Protein 7VV9 (pdb70)

Foldseek 3Di:
DAEAFEEEDFAAPLCLVLLVCCVAPVDGDPDRDFDDKDWDWDWDAFPNRIYIYIYIRHGNPVVNVVVLLVSLQPHQEYEQEGEQADVVRVVCSVVSCVSSCVRVVHSPHHYEHEHEPVVDPDGDHDPVNSCVVCVVVVHYYFYYYSVVGHRSCVRVSSRVVVSVVD/DAQWAWEAEPPGIDTGGDNDQQAFLLVVLVVVCCVPPNDPWDKFKAAPPGWPDGDDRRGTNVVVPGRYIYIGTPVGTD

Nearest PDB structures (foldseek):
  7vv9-assembly1_C  TM=1.013E+00  e=1.051E-15  Homo sapiens
  7vvg-assembly1_C  TM=9.997E-01  e=1.083E-14  Homo sapiens
  7vvb-assembly1_B  TM=1.002E+00  e=5.023E-14  Homo sapiens
  7lc1-assembly1_B  TM=9.809E-01  e=1.661E-12  Homo sapiens
  1u4a-assembly1_A  TM=7.379E-01  e=5.137E-03  Homo sapiens

InterPro domains:
  IPR001806 Small GTPase [PF00071] (5-164)
  IPR001806 Small GTPase [PS51421] (1-188)
  IPR001806 Small GTPase [SM00174] (6-166)
  IPR005225 Small GTP-binding domain [TIGR00231] (1-159)
  IPR020849 Small GTPase, Ras-type [PTHR24070] (3-166)
  IPR027417 P-loop containing nucleoside triphosphate hydrolase [G3DSA:3.40.50.300] (1-171)
  IPR027417 P-loop containing nucleoside triphosphate hydrolase [SSF52540] (3-164)

Organism: Homo sapiens (NCBI:txid9606)

Structure (mmCIF, N/CA/C/O backbone):
data_7VV9
#
_entry.id   7VV9
#
_cell.length_a   101.238
_cell.length_b   101.238
_cell.length_c   124.371
_cell.angl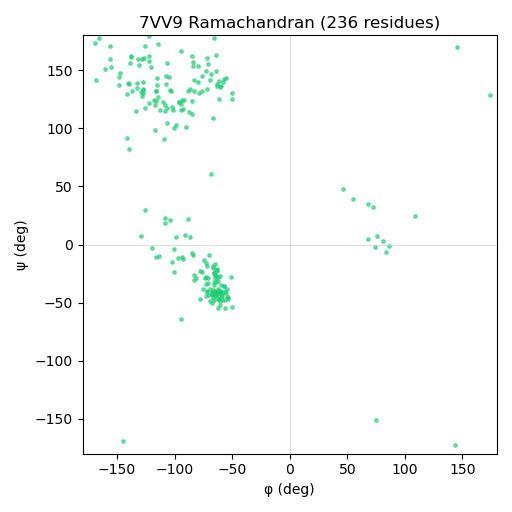e_alpha   90.000
_cell.angle_beta   90.000
_cell.angle_gamma   120.000
#
_symmetry.space_group_name_H-M   'P 61 2 2'
#
loop_
_entity.id
_entity.type
_entity.pdbx_description
1 polymer 'GTPase HRas'
2 polymer 'Target of rapamycin complex 2 subunit MAPKAP1'
3 non-polymer 'PHOSPHOAMINOPHOSPHONIC ACID-GUANYLATE ESTER'
4 non-polymer 'MAGNESIUM ION'
5 water water
#
loop_
_atom_site.group_PDB
_atom_site.id
_atom_site.type_symbol
_atom_site.label_atom_id
_atom_site.label_alt_id
_atom_site.label_comp_id
_atom_site.label_asym_id
_atom_site.label_entity_id
_atom_site.label_seq_id
_atom_site.pdbx_PDB_ins_code
_atom_site.Cartn_x
_atom_site.Cartn_y
_atom_site.Cartn_z
_atom_site.occupancy
_atom_site.B_iso_or_equiv
_atom_site.auth_seq_id
_atom_site.auth_comp_id
_atom_site.auth_asym_id
_atom_site.auth_atom_id
_atom_site.pdbx_PDB_model_num
ATOM 1 N N . MET A 1 1 ? -7.566 41.233 13.164 1.00 43.81 1 MET A N 1
ATOM 2 C CA . MET A 1 1 ? -7.360 39.838 13.546 1.00 37.73 1 MET A CA 1
ATOM 3 C C . MET A 1 1 ? -8.572 38.962 13.260 1.00 35.20 1 MET A C 1
ATOM 4 O O . MET A 1 1 ? -9.621 39.425 12.820 1.00 31.31 1 MET A O 1
ATOM 9 N N . THR A 1 2 ? -8.414 37.674 13.519 1.00 31.03 2 THR A N 1
ATOM 10 C CA . THR A 1 2 ? -9.473 36.731 13.222 1.00 26.49 2 THR A CA 1
ATOM 11 C C . THR A 1 2 ? -10.625 36.917 14.207 1.00 27.65 2 THR A C 1
ATOM 12 O O . THR A 1 2 ? -10.408 37.062 15.409 1.00 25.94 2 THR A O 1
ATOM 16 N N . GLU A 1 3 ? -11.853 36.958 13.693 1.00 24.07 3 GLU A N 1
ATOM 17 C CA . GLU A 1 3 ? -13.050 37.098 14.511 1.00 22.70 3 GLU A CA 1
ATOM 18 C C . GLU A 1 3 ? -13.897 35.843 14.389 1.00 21.67 3 GLU A C 1
ATOM 19 O O . GLU A 1 3 ? -14.066 35.307 13.288 1.00 23.94 3 GLU A O 1
ATOM 25 N N . TYR A 1 4 ? -14.434 35.374 15.519 1.00 20.65 4 TYR A N 1
ATOM 26 C CA . TYR A 1 4 ? -15.288 34.189 15.543 1.00 19.73 4 TYR A CA 1
ATOM 27 C C . TYR A 1 4 ? -16.670 34.610 16.002 1.00 20.46 4 TYR A C 1
ATOM 28 O O . TYR A 1 4 ? -16.818 35.169 17.095 1.00 20.26 4 TYR A O 1
ATOM 37 N N . LYS A 1 5 ? -17.677 34.324 15.178 1.00 18.42 5 LYS A N 1
ATOM 38 C CA . LYS A 1 5 ? -19.072 34.641 15.484 1.00 17.34 5 LYS A CA 1
ATOM 39 C C . LYS A 1 5 ? -19.670 33.454 16.225 1.00 19.04 5 LYS A C 1
ATOM 40 O O . LYS A 1 5 ? -20.043 32.447 15.616 1.00 19.27 5 LYS A O 1
ATOM 46 N N . LEU A 1 6 ? -19.770 33.567 17.542 1.00 16.93 6 LEU A N 1
ATOM 47 C CA . LEU A 1 6 ? -20.335 32.506 18.363 1.00 17.07 6 LEU A CA 1
ATOM 48 C C . LEU A 1 6 ? -21.737 32.916 18.796 1.00 18.62 6 LEU A C 1
ATOM 49 O O . LEU A 1 6 ? -21.996 34.095 19.047 1.00 22.19 6 LEU A O 1
ATOM 54 N N . VAL A 1 7 ? -22.648 31.946 18.873 1.00 17.06 7 VAL A N 1
ATOM 55 C CA . VAL A 1 7 ? -24.049 32.220 19.161 1.00 14.72 7 VAL A CA 1
ATOM 56 C C . VAL A 1 7 ? -24.464 31.345 20.329 1.00 15.86 7 VAL A C 1
ATOM 57 O O . VAL A 1 7 ? -24.151 30.150 20.343 1.00 18.13 7 VAL A O 1
ATOM 61 N N . VAL A 1 8 ? -25.136 31.943 21.316 1.00 15.03 8 VAL A N 1
ATOM 62 C CA . VAL A 1 8 ? -25.609 31.236 22.507 1.00 13.86 8 VAL A CA 1
ATOM 63 C C . VAL A 1 8 ? -27.124 31.090 22.388 1.00 15.66 8 VAL A C 1
ATOM 64 O O . VAL A 1 8 ? -27.850 32.096 22.320 1.00 14.58 8 VAL A O 1
ATOM 68 N N . VAL A 1 9 ? -27.606 29.836 22.326 1.00 14.76 9 VAL A N 1
ATOM 69 C CA . VAL A 1 9 ? -29.018 29.550 22.091 1.00 14.11 9 VAL A CA 1
ATOM 70 C C . VAL A 1 9 ? -29.527 28.624 23.192 1.00 14.82 9 VAL A C 1
ATOM 71 O O . VAL A 1 9 ? -28.753 27.951 23.872 1.00 15.28 9 VAL A O 1
ATOM 75 N N . GLY A 1 10 ? -30.856 28.598 23.340 1.00 14.76 10 GLY A N 1
ATOM 76 C CA . GLY A 1 10 ? -31.507 27.770 24.355 1.00 15.64 10 GLY A CA 1
ATOM 77 C C . GLY A 1 10 ? -32.744 28.424 24.938 1.00 15.12 10 GLY A C 1
ATOM 78 O O . GLY A 1 10 ? -33.030 29.607 24.706 1.00 16.68 10 GLY A O 1
ATOM 79 N N . ALA A 1 11 ? -33.493 27.640 25.711 1.00 17.40 11 ALA A N 1
ATOM 80 C CA . ALA A 1 11 ? -34.779 28.073 26.221 1.00 17.45 11 ALA A CA 1
ATOM 81 C C . ALA A 1 11 ? -34.639 29.266 27.166 1.00 16.67 11 ALA A C 1
ATOM 82 O O . ALA A 1 11 ? -33.559 29.567 27.707 1.00 15.93 11 ALA A O 1
ATOM 84 N N . GLY A 1 12 ? -35.765 29.933 27.396 1.00 17.90 12 GLY A N 1
ATOM 85 C CA . GLY A 1 12 ? -35.757 31.087 28.279 1.00 17.11 12 GLY A CA 1
ATOM 86 C C . GLY A 1 12 ? -35.317 30.721 29.687 1.00 17.78 12 GLY A C 1
ATOM 87 O O . GLY A 1 12 ? -35.753 29.718 30.264 1.00 20.27 12 GLY A O 1
ATOM 88 N N . GLY A 1 13 ? -34.451 31.549 30.251 1.00 15.99 13 GLY A N 1
ATOM 89 C CA . GLY A 1 13 ? -34.058 31.432 31.642 1.00 18.20 13 GLY A CA 1
ATOM 90 C C . GLY A 1 13 ? -32.917 30.481 31.943 1.00 17.73 13 GLY A C 1
ATOM 91 O O . GLY A 1 13 ? -32.563 30.328 33.126 1.00 20.31 13 GLY A O 1
ATOM 92 N N . VAL A 1 14 ? -32.356 29.798 30.937 1.00 17.23 14 VAL A N 1
ATOM 93 C CA . VAL A 1 14 ? -31.332 28.793 31.225 1.00 18.74 14 VAL A CA 1
ATOM 94 C C . VAL A 1 14 ? -29.989 29.398 31.593 1.00 16.64 14 VAL A C 1
ATOM 95 O O . VAL A 1 14 ? -29.127 28.678 32.119 1.00 17.99 14 VAL A O 1
ATOM 99 N N . GLY A 1 15 ? -29.804 30.688 31.361 1.00 15.97 15 GLY A N 1
ATOM 100 C CA . GLY A 1 15 ? -28.584 31.379 31.716 1.00 15.24 15 GLY A CA 1
ATOM 101 C C . GLY A 1 15 ? -27.701 31.776 30.532 1.00 17.61 15 GLY A C 1
ATOM 102 O O . GLY A 1 15 ? -26.497 31.930 30.719 1.00 17.62 15 GLY A O 1
ATOM 103 N N . LYS A 1 16 ? -28.267 31.940 29.333 1.00 16.01 16 LYS A N 1
ATOM 104 C CA . LYS A 1 16 ? -27.474 32.358 28.177 1.00 14.49 16 LYS A CA 1
ATOM 105 C C . LYS A 1 16 ? -26.797 33.703 28.412 1.00 16.57 16 LYS A C 1
ATOM 106 O O . LYS A 1 16 ? -25.600 33.875 28.123 1.00 17.11 16 LYS A O 1
ATOM 112 N N . SER A 1 17 ? -27.558 34.689 28.896 1.00 16.01 17 SER A N 1
ATOM 113 C CA . SER A 1 17 ? -26.974 36.008 29.146 1.00 16.97 17 SER A CA 1
ATOM 114 C C . SER A 1 17 ? -25.968 35.957 30.288 1.00 17.98 17 SER A C 1
ATOM 115 O O . SER A 1 17 ? -24.884 36.547 30.202 1.00 18.55 17 SER A O 1
ATOM 118 N N . ALA A 1 18 ? -26.297 35.242 31.357 1.00 17.86 18 ALA A N 1
ATOM 119 C CA . ALA A 1 18 ? -25.355 35.171 32.462 1.00 18.67 18 ALA A CA 1
ATOM 120 C C . ALA A 1 18 ? -24.051 34.514 32.024 1.00 19.62 18 ALA A C 1
ATOM 121 O O . ALA A 1 18 ? -22.966 34.932 32.445 1.00 19.12 18 ALA A O 1
ATOM 123 N N . LEU A 1 19 ? -24.131 33.487 31.172 1.00 17.68 19 LEU A N 1
ATOM 124 C CA . LEU A 1 19 ? -22.908 32.874 30.663 1.00 17.45 19 LEU A CA 1
ATOM 125 C C . LEU A 1 19 ? -22.098 33.875 29.861 1.00 17.65 19 LEU A C 1
ATOM 126 O O . LEU A 1 19 ? -20.885 34.001 30.048 1.00 19.71 19 LEU A O 1
ATOM 131 N N . THR A 1 20 ? -22.766 34.607 28.967 1.00 17.53 20 THR A N 1
ATOM 132 C CA . THR A 1 20 ? -22.077 35.580 28.124 1.00 17.49 20 THR A CA 1
ATOM 133 C C . THR A 1 20 ? -21.408 36.668 28.951 1.00 17.97 20 THR A C 1
ATOM 134 O O . THR A 1 20 ? -20.236 36.998 28.734 1.00 18.85 20 THR A O 1
ATOM 138 N N . ILE A 1 21 ? -22.134 37.230 29.919 1.00 18.98 21 ILE A N 1
ATOM 139 C CA . ILE A 1 21 ? -21.573 38.323 30.705 1.00 19.98 21 ILE A CA 1
ATOM 140 C C . ILE A 1 21 ? -20.472 37.822 31.634 1.00 21.03 21 ILE A C 1
ATOM 141 O O . ILE A 1 21 ? -19.499 38.542 31.911 1.00 21.11 21 ILE A O 1
ATOM 146 N N . GLN A 1 22 ? -20.594 36.594 32.144 1.00 19.42 22 GLN A N 1
ATOM 147 C CA . GLN A 1 22 ? -19.513 36.084 32.970 1.00 20.95 22 GLN A CA 1
ATOM 148 C C . GLN A 1 22 ? -18.243 35.921 32.136 1.00 24.12 22 GLN A C 1
ATOM 149 O O . GLN A 1 22 ? -17.150 36.283 32.581 1.00 23.36 22 GLN A O 1
ATOM 155 N N . LEU A 1 23 ? -18.366 35.447 30.895 1.00 19.42 23 LEU A N 1
ATOM 156 C CA . LEU A 1 23 ? -17.199 35.406 30.016 1.00 21.99 23 LEU A CA 1
ATOM 157 C C . LEU A 1 23 ? -16.636 36.803 29.744 1.00 25.22 23 LEU A C 1
ATOM 158 O O . LEU A 1 23 ? -15.441 37.050 29.941 1.00 29.74 23 LEU A O 1
ATOM 163 N N . ILE A 1 24 ? -17.477 37.722 29.263 1.00 21.48 24 ILE A N 1
ATOM 164 C CA . ILE A 1 24 ? -16.999 39.011 28.751 1.00 24.19 24 ILE A CA 1
ATOM 165 C C . ILE A 1 24 ? -16.523 39.920 29.877 1.00 23.13 24 ILE A C 1
ATOM 166 O O . ILE A 1 24 ? -15.516 40.642 29.747 1.00 25.49 24 ILE A O 1
ATOM 171 N N . GLN A 1 25 ? -17.244 39.919 30.993 1.00 23.52 25 GLN A N 1
ATOM 172 C CA . GLN A 1 25 ? -17.093 40.936 32.023 1.00 23.05 25 GLN A CA 1
ATOM 173 C C . GLN A 1 25 ? -16.676 40.366 33.367 1.00 25.83 25 GLN A C 1
ATOM 174 O O . GLN A 1 25 ? -16.437 41.146 34.302 1.00 25.96 25 GLN A O 1
ATOM 180 N N . ASN A 1 26 ? -16.559 39.042 33.483 1.00 24.29 26 ASN A N 1
ATOM 181 C CA A ASN A 1 26 ? -16.167 38.399 34.739 0.53 25.16 26 ASN A CA 1
ATOM 182 C CA B ASN A 1 26 ? -16.182 38.378 34.736 0.47 25.13 26 ASN A CA 1
ATOM 183 C C . ASN A 1 26 ? -17.113 38.786 35.876 1.00 24.34 26 ASN A C 1
ATOM 184 O O . ASN A 1 26 ? -16.687 39.026 37.012 1.00 25.86 26 ASN A O 1
ATOM 193 N N . HIS A 1 27 ? -18.403 38.848 35.568 1.00 26.33 27 HIS A N 1
ATOM 194 C CA . HIS A 1 27 ? -19.414 39.313 36.499 1.00 27.76 27 HIS A CA 1
ATOM 195 C 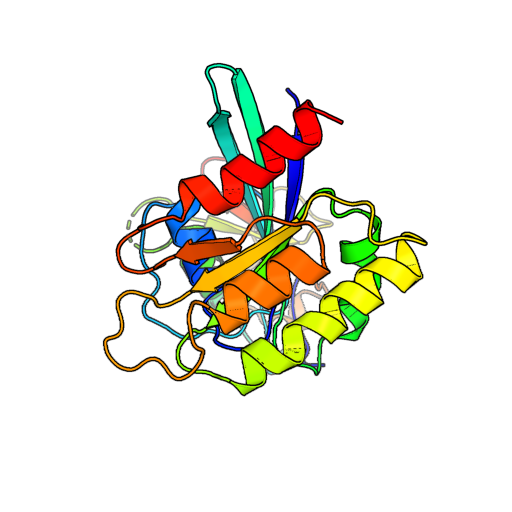C . HIS A 1 27 ? -20.650 38.428 36.364 1.00 23.36 27 HIS A C 1
ATOM 196 O O . HIS A 1 27 ? -21.046 38.093 35.246 1.00 21.58 27 HIS A O 1
ATOM 203 N N . PHE A 1 28 ? -21.269 38.051 37.487 1.00 26.50 28 PHE A N 1
ATOM 204 C CA . PHE A 1 28 ? -22.496 37.250 37.454 1.00 23.84 28 PHE A CA 1
ATOM 205 C C . PHE A 1 28 ? -23.721 38.156 37.509 1.00 22.71 28 PHE A C 1
ATOM 206 O O . PHE A 1 28 ? -23.860 38.966 38.435 1.00 26.89 28 PHE A O 1
ATOM 214 N N . VAL A 1 29 ? -24.605 38.010 36.520 1.00 22.27 29 VAL A N 1
ATOM 215 C CA . VAL A 1 29 ? -25.858 38.756 36.449 1.00 24.70 29 VAL A CA 1
ATOM 216 C C . VAL A 1 29 ? -26.893 38.018 37.291 1.00 28.03 29 VAL A C 1
ATOM 217 O O . VAL A 1 29 ? -27.327 36.923 36.928 1.00 24.74 29 VAL A O 1
ATOM 221 N N . ASP A 1 30 ? -27.308 38.612 38.392 1.00 25.41 30 ASP A N 1
ATOM 222 C CA . ASP A 1 30 ? -28.293 37.994 39.264 1.00 27.21 30 ASP A CA 1
ATOM 223 C C . ASP A 1 30 ? -29.712 38.189 38.765 1.00 31.17 30 ASP A C 1
ATOM 224 O O . ASP A 1 30 ? -30.563 37.348 39.013 1.00 34.85 30 ASP A O 1
ATOM 229 N N . GLU A 1 31 ? -29.971 39.277 38.057 1.00 28.60 31 GLU A N 1
ATOM 230 C CA . GLU A 1 31 ? -31.309 39.588 37.577 1.00 28.84 31 GLU A CA 1
ATOM 231 C C . GLU A 1 31 ? -31.650 38.786 36.325 1.00 30.16 31 GLU A C 1
ATOM 232 O O . GLU A 1 31 ? -30.769 38.375 35.565 1.00 30.57 31 GLU A O 1
ATOM 238 N N . TYR A 1 32 ? -32.949 38.563 36.122 1.00 27.76 32 TYR A N 1
ATOM 239 C CA . TYR A 1 32 ? -33.485 37.851 34.960 1.00 27.03 32 TYR A CA 1
ATOM 240 C C . TYR A 1 32 ? -34.199 38.898 34.098 1.00 28.59 32 TYR A C 1
ATOM 241 O O . TYR A 1 32 ? -35.382 39.185 34.290 1.00 28.92 32 TYR A O 1
ATOM 250 N N . ASP A 1 33 ? -33.452 39.485 33.160 1.00 22.81 33 ASP A N 1
ATOM 251 C CA . ASP A 1 33 ? -33.958 40.423 32.159 1.00 25.48 33 ASP A CA 1
ATOM 252 C C . ASP A 1 33 ? -34.012 39.737 30.803 1.00 21.91 33 ASP A C 1
ATOM 253 O O . ASP A 1 33 ? -32.964 39.578 30.162 1.00 22.12 33 ASP A O 1
ATOM 258 N N . PRO A 1 34 ? -35.196 39.339 30.314 1.00 25.09 34 PRO A N 1
ATOM 259 C CA . PRO A 1 34 ? -35.264 38.523 29.090 1.00 18.81 34 PRO A CA 1
ATOM 260 C C . PRO A 1 34 ? -34.637 39.233 27.901 1.00 20.56 34 PRO A C 1
ATOM 261 O O . PRO A 1 34 ? -34.840 40.429 27.682 1.00 23.68 34 PRO A O 1
ATOM 265 N N . THR A 1 35 ? -33.860 38.470 27.146 1.00 16.75 35 THR A N 1
ATOM 266 C CA . THR A 1 35 ? -33.143 38.988 25.992 1.00 16.61 35 THR A CA 1
ATOM 267 C C . THR A 1 35 ? -34.030 39.036 24.757 1.00 16.44 35 THR A C 1
ATOM 268 O O . THR A 1 35 ? -34.846 38.133 24.521 1.00 19.00 35 THR A O 1
ATOM 272 N N . ILE A 1 36 ? -33.861 40.099 23.968 1.00 16.72 36 ILE A N 1
ATOM 273 C CA . ILE A 1 36 ? -34.330 40.076 22.583 1.00 17.10 36 ILE A CA 1
ATOM 274 C C . ILE A 1 36 ? -33.150 39.656 21.708 1.00 18.01 36 ILE A C 1
ATOM 275 O O . ILE A 1 36 ? -33.177 38.581 21.091 1.00 18.22 36 ILE A O 1
ATOM 280 N N . GLU A 1 37 ? -32.097 40.474 21.676 1.00 17.14 37 GLU A N 1
ATOM 281 C CA . GLU A 1 37 ? -30.820 40.070 21.096 1.00 16.63 37 GLU A CA 1
ATOM 282 C C . GLU A 1 37 ? -29.765 41.103 21.477 1.00 18.28 37 GLU A C 1
ATOM 283 O O . GLU A 1 37 ? -30.056 42.296 21.509 1.00 18.21 37 GLU A O 1
ATOM 289 N N . ASP A 1 38 ? -28.547 40.634 21.762 1.00 17.15 38 ASP A N 1
ATOM 290 C CA . ASP A 1 38 ? -27.427 41.496 22.116 1.00 18.07 38 ASP A CA 1
ATOM 291 C C . ASP A 1 38 ? -26.140 40.859 21.619 1.00 18.52 38 ASP A C 1
ATOM 292 O O . ASP A 1 38 ? -25.991 39.637 21.692 1.00 19.10 38 ASP A O 1
ATOM 297 N N . SER A 1 39 ? -25.183 41.675 21.168 1.00 18.43 39 SER A N 1
ATOM 298 C CA . SER A 1 39 ? -23.879 41.140 20.824 1.00 18.64 39 SER A CA 1
ATOM 299 C C . SER A 1 39 ? -22.801 41.806 21.666 1.00 19.44 39 SER A C 1
ATOM 300 O O . SER A 1 39 ? -22.948 42.959 22.080 1.00 19.79 39 SER A O 1
ATOM 303 N N . TYR A 1 40 ? -21.705 41.072 21.887 1.00 19.33 40 TYR A N 1
ATOM 304 C CA . TYR A 1 40 ? -20.580 41.529 22.699 1.00 19.97 40 TYR A CA 1
ATOM 305 C C . TYR A 1 40 ? -19.293 41.059 22.058 1.00 21.82 40 TYR A C 1
ATOM 306 O O . TYR A 1 40 ? -19.147 39.872 21.762 1.00 23.89 40 TYR A O 1
ATOM 315 N N . ARG A 1 41 ? -18.345 41.973 21.872 1.00 21.58 41 ARG A N 1
ATOM 316 C CA . ARG A 1 41 ? -17.102 41.658 21.193 1.00 23.29 41 ARG A CA 1
ATOM 317 C C . ARG A 1 41 ? -15.963 41.831 22.180 1.00 25.53 41 ARG A C 1
ATOM 318 O O . ARG A 1 41 ? -15.900 42.850 22.871 1.00 31.21 41 ARG A O 1
ATOM 326 N N . LYS A 1 42 ? -15.074 40.841 22.246 1.00 23.50 42 LYS A N 1
ATOM 327 C CA . LYS A 1 42 ? -13.939 40.929 23.153 1.00 27.59 42 LYS 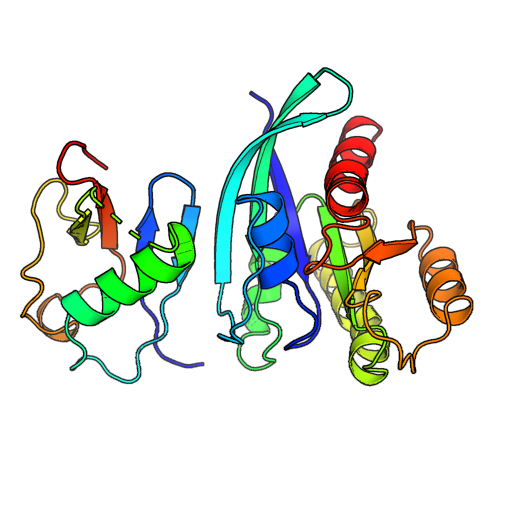A CA 1
ATOM 328 C C . LYS A 1 42 ? -12.723 40.209 22.589 1.00 28.95 42 LYS A C 1
ATOM 329 O O . LYS A 1 42 ? -12.828 39.094 22.073 1.00 26.10 42 LYS A O 1
ATOM 335 N N . GLN A 1 43 ? -11.563 40.844 22.724 1.00 28.09 43 GLN A N 1
ATOM 336 C CA . GLN A 1 43 ? -10.305 40.210 22.363 1.00 27.86 43 GLN A CA 1
ATOM 337 C C . GLN A 1 43 ? -9.866 39.240 23.459 1.00 30.82 43 GLN A C 1
ATOM 338 O O . GLN A 1 4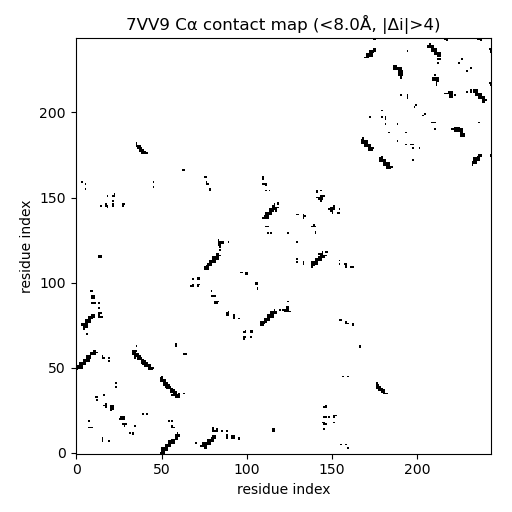3 ? -9.849 39.590 24.648 1.00 30.12 43 GLN A O 1
ATOM 344 N N . VAL A 1 44 ? -9.515 38.012 23.065 1.00 26.63 44 VAL A N 1
ATOM 345 C CA . VAL A 1 44 ? -9.095 36.973 24.000 1.00 26.14 44 VAL A CA 1
ATOM 346 C C . VAL A 1 44 ? -7.896 36.219 23.437 1.00 30.95 44 VAL A C 1
ATOM 347 O O . VAL A 1 44 ? -7.624 36.241 22.234 1.00 29.85 44 VAL A O 1
ATOM 351 N N . VAL A 1 45 ? -7.189 35.523 24.324 1.00 27.46 45 VAL A N 1
ATOM 352 C CA . VAL A 1 45 ? -6.104 34.628 23.935 1.00 27.46 45 VAL A CA 1
ATOM 353 C C . VAL A 1 45 ? -6.551 33.198 24.192 1.00 33.47 45 VAL A C 1
ATOM 354 O O . VAL A 1 45 ? -6.901 32.839 25.325 1.00 29.99 45 VAL A O 1
ATOM 358 N N . ILE A 1 46 ? -6.534 32.378 23.147 1.00 27.49 46 ILE A N 1
ATOM 359 C CA . ILE A 1 46 ? -6.936 30.979 23.232 1.00 28.09 46 ILE A CA 1
ATOM 360 C C . ILE A 1 46 ? -5.788 30.142 22.697 1.00 31.63 46 ILE A C 1
ATOM 361 O O . ILE A 1 46 ? -5.424 30.262 21.523 1.00 30.35 46 ILE A O 1
ATOM 366 N N . ASP A 1 47 ? -5.216 29.298 23.558 1.00 29.13 47 ASP A N 1
ATOM 367 C CA . ASP A 1 47 ? -4.082 28.452 23.192 1.00 29.76 47 ASP A CA 1
ATOM 368 C C . ASP A 1 47 ? -2.932 29.288 22.631 1.00 29.50 47 ASP A C 1
ATOM 369 O O . ASP A 1 47 ? -2.262 28.897 21.674 1.00 34.31 47 ASP A O 1
ATOM 374 N N . GLY A 1 48 ? -2.712 30.458 23.232 1.00 29.71 48 GLY A N 1
ATOM 375 C CA . GLY A 1 48 ? -1.599 31.311 22.873 1.00 31.14 48 GLY A CA 1
ATOM 376 C C . GLY A 1 48 ? -1.818 32.160 21.640 1.00 30.39 48 GLY A C 1
ATOM 377 O O . GLY A 1 48 ? -0.903 32.889 21.244 1.00 31.73 48 GLY A O 1
ATOM 378 N N . GLU A 1 49 ? -3.004 32.109 21.039 1.00 28.50 49 GLU A N 1
ATOM 379 C CA . GLU A 1 49 ? -3.277 32.809 19.789 1.00 27.93 49 GLU A CA 1
ATOM 380 C C . GLU A 1 49 ? -4.439 33.758 20.009 1.00 26.38 49 GLU A C 1
ATOM 381 O O . GLU A 1 49 ? -5.533 33.332 20.396 1.00 25.42 49 GLU A O 1
ATOM 387 N N . THR A 1 50 ? -4.191 35.034 19.763 1.00 26.85 50 THR A N 1
ATOM 388 C CA . THR A 1 50 ? -5.177 36.068 20.011 1.00 26.21 50 THR A CA 1
ATOM 389 C C . THR A 1 50 ? -6.248 36.064 18.919 1.00 26.07 50 THR A C 1
ATOM 390 O O . THR A 1 50 ? -5.976 35.749 17.759 1.00 27.78 50 THR A O 1
ATOM 394 N N . CYS A 1 51 ? -7.485 36.359 19.315 1.00 23.19 51 CYS A N 1
ATOM 395 C CA . CYS A 1 51 ? -8.586 36.468 18.368 1.00 24.86 51 CYS A CA 1
ATOM 396 C C . CYS A 1 51 ? -9.660 37.352 18.985 1.00 24.25 51 CYS A C 1
ATOM 397 O O . CYS A 1 51 ? -9.597 37.708 20.165 1.00 24.43 51 CYS A O 1
ATOM 400 N N . LEU A 1 52 ? -10.652 37.698 18.168 1.00 24.27 52 LEU A N 1
ATOM 401 C CA . LEU A 1 52 ? -11.791 38.500 18.591 1.00 21.84 52 LEU A CA 1
ATOM 402 C C . LEU A 1 52 ? -13.022 37.605 18.661 1.00 22.67 52 LEU A C 1
ATOM 403 O O . LEU A 1 52 ? -13.422 37.021 17.651 1.00 21.81 52 LEU A O 1
ATOM 408 N N . LEU A 1 53 ? -13.623 37.497 19.845 1.00 19.57 53 LEU A N 1
ATOM 409 C CA . LEU A 1 53 ? -14.900 36.810 19.975 1.00 20.12 53 LEU A CA 1
ATOM 410 C C . LEU A 1 53 ? -16.028 37.801 19.734 1.00 20.27 53 LEU A C 1
ATOM 411 O O . LEU A 1 53 ? -16.025 38.906 20.287 1.00 22.36 53 LEU A O 1
ATOM 416 N N . ASP A 1 54 ? -16.981 37.415 18.892 1.00 19.56 54 ASP A N 1
ATOM 417 C CA . ASP A 1 54 ? -18.192 38.186 18.634 1.00 20.14 54 ASP A CA 1
ATOM 418 C C . ASP A 1 54 ? -19.314 37.279 19.122 1.00 19.21 54 ASP A C 1
ATOM 419 O O . ASP A 1 54 ? -19.682 36.341 18.413 1.00 21.12 54 ASP A O 1
ATOM 424 N N . ILE A 1 55 ? -19.800 37.509 20.341 1.00 17.56 55 ILE A N 1
ATOM 425 C CA . ILE A 1 55 ? -20.786 36.635 20.985 1.00 17.39 55 ILE A CA 1
ATOM 426 C C . ILE A 1 55 ? -22.172 37.204 20.767 1.00 16.41 55 ILE A C 1
ATOM 427 O O . ILE A 1 55 ? -22.454 38.336 21.187 1.00 18.35 55 ILE A O 1
ATOM 432 N N . LEU A 1 56 ? -23.051 36.400 20.164 1.00 16.67 56 LEU A N 1
ATOM 433 C CA . LEU A 1 56 ? -24.449 36.774 19.983 1.00 16.68 56 LEU A CA 1
ATOM 434 C C . LEU A 1 56 ? -25.292 36.070 21.034 1.00 16.68 56 LEU A C 1
ATOM 435 O O . LEU A 1 56 ? -25.378 34.837 21.047 1.00 17.58 56 LEU A O 1
ATOM 440 N N . ASP A 1 57 ? -25.901 36.868 21.904 1.00 17.21 57 ASP A N 1
ATOM 441 C CA . ASP A 1 57 ? -26.769 36.414 22.984 1.00 17.52 57 ASP A CA 1
ATOM 442 C C . ASP A 1 57 ? -28.205 36.516 22.477 1.00 18.23 57 ASP A C 1
ATOM 443 O O . ASP A 1 57 ? -28.629 37.588 22.035 1.00 18.88 57 ASP A O 1
ATOM 448 N N . THR A 1 58 ? -28.939 35.402 22.483 1.00 18.33 58 THR A N 1
ATOM 449 C CA . THR A 1 58 ? -30.210 35.338 21.765 1.00 19.15 58 THR A CA 1
ATOM 450 C C . THR A 1 58 ? -31.393 35.162 22.713 1.00 20.07 58 THR A C 1
ATOM 451 O O . THR A 1 58 ? -31.244 34.932 23.919 1.00 20.05 58 THR A O 1
ATOM 455 N N . ALA A 1 59 ? -32.592 35.258 22.142 1.00 21.11 59 ALA A N 1
ATOM 456 C CA . ALA A 1 59 ? -33.817 35.153 22.929 1.00 22.32 59 ALA A CA 1
ATOM 457 C C . ALA A 1 59 ? -34.206 33.700 23.151 1.00 22.47 59 ALA A C 1
ATOM 458 O O . ALA A 1 59 ? -34.277 32.909 22.207 1.00 22.43 59 ALA A O 1
ATOM 460 N N . GLY A 1 60 ? -34.511 33.361 24.403 1.00 22.92 60 GLY A N 1
ATOM 461 C CA . GLY A 1 60 ? -35.184 32.107 24.657 1.00 23.65 60 GLY A CA 1
ATOM 462 C C . GLY A 1 60 ? -36.674 32.223 24.468 1.00 25.60 60 GLY A C 1
ATOM 463 O O . GLY A 1 60 ? -37.338 31.223 24.179 1.00 28.13 60 GLY A O 1
ATOM 464 N N . GLN A 1 61 ? -37.223 33.430 24.639 1.00 27.45 61 GLN A N 1
ATOM 465 C CA . GLN A 1 61 ? -38.658 33.633 24.478 1.00 31.05 61 GLN A CA 1
ATOM 466 C C . GLN A 1 61 ? -39.103 33.292 23.061 1.00 28.89 61 GLN A C 1
ATOM 467 O O . GLN A 1 61 ? -38.573 33.831 22.079 1.00 29.99 61 GLN A O 1
ATOM 473 N N . GLU A 1 62 ? -40.086 32.394 22.967 1.00 30.30 62 GLU A N 1
ATOM 474 C CA . GLU A 1 62 ? -40.514 31.883 21.671 1.00 33.14 62 GLU A CA 1
ATOM 475 C C . GLU A 1 62 ? -41.092 32.973 20.776 1.00 37.29 62 GLU A C 1
ATOM 476 O O . GLU A 1 62 ? -41.108 32.802 19.552 1.00 36.57 62 GLU A O 1
ATOM 482 N N . GLU A 1 63 ? -41.549 34.093 21.347 1.00 36.60 63 GLU A N 1
ATOM 483 C CA . GLU A 1 63 ? -42.091 35.169 20.521 1.00 36.52 63 GLU A CA 1
ATOM 484 C C . GLU A 1 63 ? -41.038 35.797 19.606 1.00 35.94 63 GLU A C 1
ATOM 485 O O . GLU A 1 63 ? -41.402 36.473 18.635 1.00 33.67 63 GLU A O 1
ATOM 491 N N . TYR A 1 64 ? -39.751 35.584 19.876 1.00 33.76 64 TYR A N 1
ATOM 492 C CA . TYR A 1 64 ? -38.694 36.076 19.001 1.00 29.17 64 TYR A CA 1
ATOM 493 C C . TYR A 1 64 ? -38.078 34.970 18.153 1.00 33.73 64 TYR A C 1
ATOM 494 O O . TYR A 1 64 ? -36.968 35.145 17.633 1.00 31.31 64 TYR A O 1
ATOM 503 N N . SER A 1 65 ? -38.792 33.854 17.959 1.00 30.34 65 SER A N 1
ATOM 504 C CA . SER A 1 65 ? -38.187 32.718 17.265 1.00 34.23 65 SER A CA 1
ATOM 505 C C . SER A 1 65 ? -37.877 33.024 15.799 1.00 32.28 65 SER A C 1
ATOM 506 O O . SER A 1 65 ? -36.987 32.390 15.215 1.00 34.41 65 SER A O 1
ATOM 509 N N . ALA A 1 66 ? -38.586 33.987 15.189 1.00 32.53 66 ALA A N 1
ATOM 510 C CA . ALA A 1 66 ? -38.363 34.307 13.775 1.00 36.89 66 ALA A CA 1
ATOM 511 C C . ALA A 1 66 ? -36.934 34.762 13.520 1.00 36.50 66 ALA A C 1
ATOM 512 O O . ALA A 1 66 ? -36.405 34.596 12.407 1.00 37.99 66 ALA A O 1
ATOM 514 N N . MET A 1 67 ? -36.302 35.327 14.546 1.00 31.59 67 MET A N 1
ATOM 515 C CA . MET A 1 67 ? -34.956 35.867 14.479 1.00 36.07 67 MET A CA 1
ATOM 516 C C . MET A 1 67 ? -33.924 34.779 14.243 1.00 28.31 67 MET A C 1
ATOM 517 O O . MET A 1 67 ? -32.849 35.068 13.724 1.00 32.94 67 MET A O 1
ATOM 522 N N . ARG A 1 68 ? -34.243 33.533 14.621 1.00 28.07 68 ARG A N 1
ATOM 523 C CA . ARG A 1 68 ? -33.270 32.456 14.534 1.00 29.53 68 ARG A CA 1
ATOM 524 C C . ARG A 1 68 ? -32.668 32.346 13.144 1.00 31.07 68 ARG A C 1
ATOM 525 O O . ARG A 1 68 ? -31.448 32.235 13.002 1.00 30.35 68 ARG A O 1
ATOM 533 N N . ASP A 1 69 ? -33.495 32.408 12.115 1.00 30.29 69 ASP A N 1
ATOM 534 C CA . ASP A 1 69 ? -32.982 32.225 10.770 1.00 33.38 69 ASP A CA 1
ATOM 535 C C . ASP A 1 69 ? -31.764 33.086 10.461 1.00 35.28 69 ASP A C 1
ATOM 536 O O . ASP A 1 69 ? -30.733 32.566 10.061 1.00 33.28 69 ASP A O 1
ATOM 541 N N . GLN A 1 70 ? -31.868 34.388 10.674 1.00 28.94 70 GLN A N 1
ATOM 542 C CA . GLN A 1 70 ? -30.747 35.270 10.372 1.00 30.76 70 GLN A CA 1
ATOM 543 C C . GLN A 1 70 ? -29.493 34.836 11.109 1.00 35.10 70 GLN A C 1
ATOM 544 O O . GLN A 1 70 ? -28.438 34.614 10.502 1.00 27.77 70 GLN A O 1
ATOM 550 N N . TYR A 1 71 ? -29.579 34.701 12.425 1.00 25.82 71 TYR A N 1
ATOM 551 C CA . TYR A 1 71 ? -28.344 34.466 13.148 1.00 24.52 71 TYR A CA 1
ATOM 552 C C . TYR A 1 71 ? -27.849 33.034 13.007 1.00 21.68 71 TYR A C 1
ATOM 553 O O . TYR A 1 71 ? -26.643 32.797 13.160 1.00 22.45 71 TYR A O 1
ATOM 562 N N . MET A 1 72 ? -28.735 32.079 12.704 1.00 20.51 72 MET A N 1
ATOM 563 C CA . MET A 1 72 ? -28.239 30.720 12.498 1.00 20.45 72 MET A CA 1
ATOM 564 C C . MET A 1 72 ? -27.490 30.575 11.193 1.00 20.97 72 MET A C 1
ATOM 565 O O . MET A 1 72 ? -26.550 29.776 11.126 1.00 22.85 72 MET A O 1
ATOM 570 N N . ARG A 1 73 ? -27.820 31.386 10.199 1.00 21.75 73 ARG A N 1
ATOM 571 C CA . ARG A 1 73 ? -27.108 31.318 8.919 1.00 22.41 73 ARG A CA 1
ATOM 572 C C . ARG A 1 73 ? -25.650 31.742 9.074 1.00 25.76 73 ARG A C 1
ATOM 573 O O . ARG A 1 73 ? -24.742 31.063 8.580 1.00 26.24 73 ARG A O 1
ATOM 581 N N . THR A 1 74 ? -25.403 32.863 9.749 1.00 20.77 74 THR A N 1
ATOM 582 C CA . THR A 1 74 ? -24.040 33.379 9.834 1.00 22.25 74 THR A CA 1
ATOM 583 C C . THR A 1 74 ? -23.289 32.920 11.078 1.00 20.91 74 THR A C 1
ATOM 584 O O . THR A 1 74 ? -22.074 33.143 11.163 1.00 21.15 74 THR A O 1
ATOM 588 N N . GLY A 1 75 ? -23.959 32.303 12.049 1.00 18.00 75 GLY A N 1
ATOM 589 C CA . GLY A 1 75 ? -23.253 31.850 13.239 1.00 18.45 75 GLY A CA 1
ATOM 590 C C . GLY A 1 75 ? -22.224 30.786 12.900 1.00 18.17 75 GLY A C 1
ATOM 591 O O . GLY A 1 75 ? -22.491 29.867 12.130 1.00 19.81 75 GLY A O 1
ATOM 592 N N . GLU A 1 76 ? -21.029 30.914 13.492 1.00 16.84 76 GLU A N 1
ATOM 593 C CA . GLU A 1 76 ? -19.930 30.016 13.149 1.00 20.58 76 GLU A CA 1
ATOM 594 C C . GLU A 1 76 ? -19.705 28.933 14.193 1.00 21.67 76 GLU A C 1
ATOM 595 O O . GLU A 1 76 ? -19.016 27.946 13.900 1.00 25.61 76 GLU A O 1
ATOM 601 N N . GLY A 1 77 ? -20.277 29.092 15.388 1.00 17.66 77 GLY A N 1
ATOM 602 C CA . GLY A 1 77 ? -20.310 28.047 16.394 1.00 18.90 77 GLY A CA 1
ATOM 603 C C . GLY A 1 77 ? -21.415 28.373 17.369 1.00 17.63 77 GLY A C 1
ATOM 604 O O . GLY A 1 77 ? -21.752 29.546 17.576 1.00 17.48 77 GLY A O 1
ATOM 605 N N . PHE A 1 78 ? -21.989 27.325 17.970 1.00 17.33 78 PHE A N 1
ATOM 606 C CA . PHE A 1 78 ? -23.176 27.465 18.808 1.00 16.45 78 PHE A CA 1
ATOM 607 C C . PHE A 1 78 ? -22.981 26.786 20.146 1.00 16.19 78 PHE A C 1
ATOM 608 O O . PHE A 1 78 ? -22.577 25.622 20.204 1.00 17.86 78 PHE A O 1
ATOM 616 N N . LEU A 1 79 ? -23.297 27.513 21.214 1.00 14.97 79 LEU A N 1
ATOM 617 C CA . LEU A 1 79 ? -23.519 26.913 22.521 1.00 15.18 79 LEU A CA 1
ATOM 618 C C . LEU A 1 79 ? -25.012 26.635 22.631 1.00 16.74 79 LEU A C 1
ATOM 619 O O . LEU A 1 79 ? -25.818 27.566 22.535 1.00 16.32 79 LEU A O 1
ATOM 624 N N . CYS A 1 80 ? -25.377 25.359 22.748 1.00 16.16 80 CYS A N 1
ATOM 625 C CA . CYS A 1 80 ? -26.768 24.934 22.905 1.00 15.59 80 CYS A CA 1
ATOM 626 C C . CYS A 1 80 ? -26.948 24.701 24.397 1.00 17.40 80 CYS A C 1
ATOM 627 O O . CYS A 1 80 ? -26.506 23.678 24.923 1.00 17.06 80 CYS A O 1
ATOM 630 N N . VAL A 1 81 ? -27.588 25.648 25.075 1.00 14.55 81 VAL A N 1
ATOM 631 C CA . VAL A 1 81 ? -27.617 25.700 26.538 1.00 14.42 81 VAL A CA 1
ATOM 632 C C . VAL A 1 81 ? -28.956 25.198 27.057 1.00 14.84 81 VAL A C 1
ATOM 633 O O . VAL A 1 81 ? -30.013 25.660 26.623 1.00 15.61 81 VAL A O 1
ATOM 637 N N . PHE A 1 82 ? -28.912 24.300 28.046 1.00 16.24 82 PHE A N 1
ATOM 638 C CA . PHE A 1 82 ? -30.072 23.993 28.870 1.00 15.03 82 PHE A CA 1
ATOM 639 C C . PHE A 1 82 ? -29.659 24.186 30.318 1.00 15.80 82 PHE A C 1
ATOM 640 O O . PHE A 1 82 ? -28.477 24.370 30.617 1.00 15.82 82 PHE A O 1
ATOM 648 N N . ALA A 1 83 ? -30.629 24.135 31.223 1.00 15.28 83 ALA A N 1
ATOM 649 C CA . ALA A 1 83 ? -30.339 24.244 32.650 1.00 17.38 83 ALA A CA 1
ATOM 650 C C . ALA A 1 83 ? -30.532 22.878 33.280 1.00 18.70 83 ALA A C 1
ATOM 651 O O . ALA A 1 83 ? -31.509 22.192 32.982 1.00 18.19 83 ALA A O 1
ATOM 653 N N . ILE A 1 84 ? -29.620 22.495 34.182 1.00 18.23 84 ILE A N 1
ATOM 654 C CA . ILE A 1 84 ? -29.672 21.137 34.719 1.00 19.01 84 ILE A CA 1
ATOM 655 C C . ILE A 1 84 ? -30.858 20.912 35.642 1.00 20.35 84 ILE A C 1
ATOM 656 O O . ILE A 1 84 ? -31.115 19.763 36.016 1.00 21.54 84 ILE A O 1
ATOM 661 N N . ASN A 1 85 ? -31.595 21.966 36.011 1.00 18.63 85 ASN A N 1
ATOM 662 C CA . ASN A 1 85 ? -32.809 21.833 36.816 1.00 19.83 85 ASN A CA 1
ATOM 663 C C . ASN A 1 85 ? -34.083 22.105 36.019 1.00 19.69 85 ASN A C 1
ATOM 664 O O . ASN A 1 85 ? -35.131 22.407 36.606 1.00 23.95 85 ASN A O 1
ATOM 669 N N . ASN A 1 86 ? -34.023 21.966 34.694 1.00 19.37 86 ASN A N 1
ATOM 670 C CA . ASN A 1 86 ? -35.129 22.299 33.788 1.00 22.00 86 ASN A CA 1
ATOM 671 C C . ASN A 1 86 ? -35.189 21.257 32.673 1.00 20.75 86 ASN A C 1
ATOM 672 O O . ASN A 1 86 ? -34.537 21.420 31.641 1.00 20.07 86 ASN A O 1
ATOM 677 N N . THR A 1 87 ? -35.979 20.192 32.878 1.00 21.24 87 THR A N 1
ATOM 678 C CA . THR A 1 87 ? -36.030 19.138 31.864 1.00 19.20 87 THR A CA 1
ATOM 679 C C . THR A 1 87 ? -36.607 19.654 30.550 1.00 20.23 87 THR A C 1
ATOM 680 O O . THR A 1 87 ? -36.192 19.202 29.476 1.00 22.20 87 THR A O 1
ATOM 684 N N . LYS A 1 88 ? -37.520 20.600 30.598 1.00 21.53 88 LYS A N 1
ATOM 685 C CA . LYS A 1 88 ? -38.078 21.142 29.377 1.00 20.98 88 LYS A CA 1
ATOM 686 C C . LYS A 1 88 ? -37.008 21.841 28.532 1.00 20.74 88 LYS A C 1
ATOM 687 O O . LYS A 1 88 ? -36.973 21.696 27.331 1.00 21.24 88 LYS A O 1
ATOM 693 N N . SER A 1 89 ? -36.135 22.584 29.203 1.00 19.76 89 SER A N 1
ATOM 694 C CA . SER A 1 89 ? -35.062 23.228 28.450 1.00 17.88 89 SER A CA 1
ATOM 695 C C . SER A 1 89 ? -34.159 22.193 27.777 1.00 19.01 89 SER A C 1
ATOM 696 O O . SER A 1 89 ? -33.626 22.446 26.688 1.00 19.42 89 SER A O 1
ATOM 699 N N . PHE A 1 90 ? -34.006 21.015 28.391 1.00 19.02 90 PHE A N 1
ATOM 700 C CA . PHE A 1 90 ? -33.243 19.929 27.776 1.00 16.81 90 PHE A CA 1
ATOM 701 C C . PHE A 1 90 ? -33.987 19.359 26.567 1.00 18.21 90 PHE A C 1
ATOM 702 O O . PHE A 1 90 ? -33.381 19.114 25.514 1.00 21.17 90 PHE A O 1
ATOM 710 N N . GLU A 1 91 ? -35.303 19.164 26.705 1.00 20.00 91 GLU A N 1
ATOM 711 C CA . GLU A 1 91 ? -36.140 18.726 25.591 1.00 21.86 91 GLU A CA 1
ATOM 712 C C . GLU A 1 91 ? -36.035 19.696 24.417 1.00 24.94 91 GLU A C 1
ATOM 713 O O . GLU A 1 91 ? -36.080 19.285 23.249 1.00 25.88 91 GLU A O 1
ATOM 719 N N . ASP A 1 92 ? -35.908 20.990 24.716 1.00 20.85 92 ASP A N 1
ATOM 720 C CA . ASP A 1 92 ? -35.900 22.031 23.686 1.00 24.13 92 ASP A CA 1
ATOM 721 C C . ASP A 1 92 ? -34.622 22.074 22.861 1.00 25.11 92 ASP A C 1
ATOM 722 O O . ASP A 1 92 ? -34.607 22.747 21.826 1.00 24.32 92 ASP A O 1
ATOM 727 N N . ILE A 1 93 ? -33.536 21.444 23.319 1.00 19.74 93 ILE A N 1
ATOM 728 C CA . ILE A 1 93 ? -32.263 21.532 22.600 1.00 20.55 93 ILE A CA 1
ATOM 729 C C . ILE A 1 93 ? -32.430 21.125 21.143 1.00 23.19 93 ILE A C 1
ATOM 730 O O . ILE A 1 93 ? -31.944 21.806 20.230 1.00 24.50 93 ILE A O 1
ATOM 735 N N . HIS A 1 94 ? -33.119 20.004 20.907 1.00 24.33 94 HIS A N 1
ATOM 736 C CA . HIS A 1 94 ? -33.220 19.454 19.557 1.00 26.44 94 HIS A CA 1
ATOM 737 C C . HIS A 1 94 ? -33.811 20.461 18.586 1.00 27.05 94 HIS A C 1
ATOM 738 O O . HIS A 1 94 ? -33.388 20.528 17.427 1.00 27.05 94 HIS A O 1
ATOM 745 N N . GLN A 1 95 ? -34.755 21.270 19.017 1.00 23.37 95 GLN A N 1
ATOM 746 C CA . GLN A 1 95 ? -35.371 22.222 18.105 1.00 28.02 95 GLN A CA 1
ATOM 747 C C . GLN A 1 95 ? -34.328 23.193 17.538 1.00 22.33 95 GLN A C 1
ATOM 748 O O . GLN A 1 95 ? -34.305 23.480 16.351 1.00 24.70 95 GLN A O 1
ATOM 754 N N . TYR A 1 96 ? -33.434 23.650 18.396 1.00 21.54 96 TYR A N 1
ATOM 755 C CA . TYR A 1 96 ? -32.416 24.568 17.939 1.00 21.96 96 TYR A CA 1
ATOM 756 C C . TYR A 1 96 ? -31.505 23.919 16.920 1.00 23.47 96 TYR A C 1
ATOM 757 O O . TYR A 1 96 ? -31.208 24.493 15.897 1.00 25.80 96 TYR A O 1
ATOM 766 N N . ARG A 1 97 ? -31.116 22.689 17.185 1.00 25.42 97 ARG A N 1
ATOM 767 C CA . ARG A 1 97 ? -30.273 21.982 16.244 1.00 32.14 97 ARG A CA 1
ATOM 768 C C . ARG A 1 97 ? -30.962 21.789 14.917 1.00 33.49 97 ARG A C 1
ATOM 769 O O . ARG A 1 97 ? -30.351 21.940 13.882 1.00 33.10 97 ARG A O 1
ATOM 777 N N . GLU A 1 98 ? -32.245 21.483 14.941 1.00 30.58 98 GLU A N 1
ATOM 778 C CA . GLU A 1 98 ? -32.979 21.334 13.690 1.00 29.55 98 GLU A CA 1
ATOM 779 C C . GLU A 1 98 ? -33.117 22.613 12.900 1.00 32.53 98 GLU A C 1
ATOM 780 O O . GLU A 1 98 ? -33.107 22.592 11.684 1.00 34.96 98 GLU A O 1
ATOM 786 N N . GLN A 1 99 ? -33.252 23.709 13.590 1.00 29.22 99 GLN A N 1
ATOM 787 C CA . GLN A 1 99 ? -33.327 24.919 12.869 1.00 30.05 99 GLN A CA 1
ATOM 788 C C . GLN A 1 99 ? -31.967 25.256 12.313 1.00 34.22 99 GLN A C 1
ATOM 789 O O . GLN A 1 99 ? -31.861 25.658 11.161 1.00 35.39 99 GLN A O 1
ATOM 795 N N . ILE A 1 100 ? -30.922 25.118 13.122 1.00 28.61 100 ILE A N 1
ATOM 796 C CA . ILE A 1 100 ? -29.620 25.284 12.474 1.00 28.78 100 ILE A CA 1
ATOM 797 C C . ILE A 1 100 ? -29.436 24.436 11.214 1.00 39.29 100 ILE A C 1
ATOM 798 O O . ILE A 1 100 ? -28.693 24.825 10.306 1.00 37.42 100 ILE A O 1
ATOM 803 N N . LYS A 1 101 ? -30.108 23.293 11.113 1.00 37.77 101 LYS A N 1
ATOM 804 C CA . LYS A 1 101 ? -30.012 22.442 9.919 1.00 28.72 101 LYS A CA 1
ATOM 805 C C . LYS A 1 101 ? -30.791 22.974 8.720 1.00 39.59 101 LYS A C 1
ATOM 806 O O . LYS A 1 101 ? -30.349 22.904 7.594 1.00 37.74 101 LYS A O 1
ATOM 812 N N . ARG A 1 102 ? -31.950 23.535 8.972 1.00 38.31 102 ARG A N 1
ATOM 813 C CA . ARG A 1 102 ? -32.750 24.005 7.847 1.00 37.98 102 ARG A CA 1
ATOM 814 C C . ARG A 1 102 ? -32.061 25.156 7.113 1.00 32.69 102 ARG A C 1
ATOM 815 O O . ARG A 1 102 ? -32.257 25.314 5.902 1.00 40.20 102 ARG A O 1
ATOM 823 N N . VAL A 1 103 ? -31.202 25.927 7.793 1.00 32.08 103 VAL A N 1
ATOM 824 C CA . VAL A 1 103 ? -30.535 27.028 7.099 1.00 38.67 103 VAL A CA 1
ATOM 825 C C . VAL A 1 103 ? -29.097 26.715 6.682 1.00 32.79 103 VAL A C 1
ATOM 826 O O . VAL A 1 103 ? -28.598 27.337 5.730 1.00 33.26 103 VAL A O 1
ATOM 830 N N . LYS A 1 104 ? -28.424 25.775 7.342 1.00 32.06 104 LYS A N 1
ATOM 831 C CA . LYS A 1 104 ? -27.064 25.398 6.968 1.00 32.24 104 LYS A CA 1
ATOM 832 C C . LYS A 1 104 ? -26.991 24.110 6.160 1.00 33.94 104 LYS A C 1
ATOM 833 O O . LYS A 1 104 ? -25.893 23.723 5.735 1.00 33.38 104 LYS A O 1
ATOM 839 N N . ASP A 1 105 ? -28.122 23.434 5.957 1.00 35.54 105 ASP A N 1
ATOM 840 C CA . ASP A 1 105 ? -28.245 22.182 5.216 1.00 37.97 105 ASP A CA 1
ATOM 841 C C . ASP A 1 105 ? -27.570 21.008 5.913 1.00 43.14 105 ASP A C 1
ATOM 842 O O . ASP A 1 105 ? -27.626 19.890 5.398 1.00 47.59 105 ASP A O 1
ATOM 847 N N . SER A 1 106 ? -27.061 21.260 7.104 1.00 41.27 106 SER A N 1
ATOM 848 C CA . SER A 1 106 ? -26.443 20.218 7.875 1.00 37.57 106 SER A CA 1
ATOM 849 C C . SER A 1 106 ? -26.325 20.771 9.264 1.00 43.63 106 SER A C 1
ATOM 850 O O . SER A 1 106 ? -26.692 21.906 9.517 1.00 41.05 106 SER A O 1
ATOM 853 N N . ASP A 1 107 ? -25.830 19.970 10.170 1.00 42.42 107 ASP A N 1
ATOM 854 C CA . ASP A 1 107 ? -25.545 20.477 11.499 1.00 50.62 107 ASP A CA 1
ATOM 855 C C . ASP A 1 107 ? -24.020 20.515 11.549 1.00 44.84 107 ASP A C 1
ATOM 856 O O . ASP A 1 107 ? -23.449 20.521 12.629 1.00 36.30 107 ASP A O 1
ATOM 861 N N . ASP A 1 108 ? -23.380 20.488 10.375 1.00 44.46 108 ASP A N 1
ATOM 862 C CA . ASP A 1 108 ? -21.907 20.522 10.246 1.00 44.47 108 ASP A CA 1
ATOM 863 C C . ASP A 1 108 ? -21.366 21.858 10.661 1.00 44.59 108 ASP A C 1
ATOM 864 O O . ASP A 1 108 ? -20.792 22.596 9.860 1.00 41.51 108 ASP A O 1
ATOM 869 N N . VAL A 1 109 ? -21.597 22.200 11.895 1.00 32.92 109 VAL A N 1
ATOM 870 C CA . VAL A 1 109 ? -21.139 23.448 12.474 1.00 29.11 109 VAL A CA 1
ATOM 871 C C . VAL A 1 109 ? -20.675 23.143 13.891 1.00 24.94 109 VAL A C 1
ATOM 872 O O . VAL A 1 109 ? -21.270 22.296 14.582 1.00 27.38 109 VAL A O 1
ATOM 876 N N . PRO A 1 110 ? -19.566 23.732 14.313 1.00 26.23 110 PRO A N 1
ATOM 877 C CA . PRO A 1 110 ? -19.133 23.567 15.700 1.00 21.55 110 PRO A CA 1
ATOM 878 C C . PRO A 1 110 ? -20.276 23.865 16.655 1.00 24.48 110 PRO A C 1
ATOM 879 O O . PRO A 1 110 ? -20.958 24.885 16.531 1.00 21.06 110 PRO A O 1
ATOM 883 N N . MET A 1 111 ? -20.495 22.951 17.600 1.00 22.71 111 MET A N 1
ATOM 884 C CA . MET A 1 111 ? -21.535 23.100 18.608 1.00 19.63 111 MET A CA 1
ATOM 885 C C . MET A 1 111 ? -21.053 22.445 19.888 1.00 19.94 111 MET A C 1
ATOM 886 O O . MET A 1 111 ? -20.325 21.454 19.854 1.00 21.57 111 MET A O 1
ATOM 891 N N . VAL A 1 112 ? -21.474 23.005 21.015 1.00 17.17 112 VAL A N 1
ATOM 892 C CA . VAL A 1 112 ? -21.239 22.416 22.330 1.00 18.95 112 VAL A CA 1
ATOM 893 C C . VAL A 1 112 ? -22.582 22.337 23.032 1.00 18.50 112 VAL A C 1
ATOM 894 O O . VAL A 1 112 ? -23.342 23.311 23.019 1.00 18.97 112 VAL A O 1
ATOM 898 N N . LEU A 1 113 ? -22.874 21.189 23.648 1.00 19.36 113 LEU A N 1
ATOM 899 C CA . LEU A 1 113 ? -24.034 21.066 24.527 1.00 17.93 113 LEU A CA 1
ATOM 900 C C . LEU A 1 113 ? -23.618 21.540 25.917 1.00 17.74 113 LEU A C 1
ATOM 901 O O . LEU A 1 113 ? -22.652 21.022 26.483 1.00 19.14 113 LEU A O 1
ATOM 906 N N . VAL A 1 114 ? -24.328 22.531 26.456 1.00 17.66 114 VAL A N 1
ATOM 907 C CA . VAL A 1 114 ? -23.945 23.176 27.711 1.00 16.15 114 VAL A CA 1
ATOM 908 C C . VAL A 1 114 ? -25.038 22.927 28.735 1.00 15.57 114 VAL A C 1
ATOM 909 O O . VAL A 1 114 ? -26.190 23.322 28.524 1.00 17.17 114 VAL A O 1
ATOM 913 N N . GLY A 1 115 ? -24.674 22.281 29.839 1.00 17.94 115 GLY A N 1
ATOM 914 C CA . GLY A 1 115 ? -25.586 22.103 30.954 1.00 19.94 115 GLY A CA 1
ATOM 915 C C . GLY A 1 115 ? -25.269 23.124 32.024 1.00 18.02 115 GLY A C 1
ATOM 916 O O . GLY A 1 115 ? -24.308 22.961 32.779 1.00 19.16 115 GLY A O 1
ATOM 917 N N . ASN A 1 116 ? -26.055 24.196 32.074 1.00 16.60 116 ASN A N 1
ATOM 918 C CA . ASN A 1 116 ? -25.746 25.327 32.943 1.00 18.16 116 ASN A CA 1
ATOM 919 C C . ASN A 1 116 ? -26.467 25.218 34.288 1.00 18.16 116 ASN A C 1
ATOM 920 O O . ASN A 1 116 ? -27.385 24.413 34.473 1.00 18.29 116 ASN A O 1
ATOM 925 N N . LYS A 1 117 ? -26.018 26.066 35.239 1.00 17.94 117 LYS A N 1
ATOM 926 C CA . LYS A 1 117 ? -26.507 26.142 36.620 1.00 19.93 117 LYS A CA 1
ATOM 927 C C . LYS A 1 117 ? -26.061 24.944 37.451 1.00 21.72 117 LYS A C 1
ATOM 928 O O . LYS A 1 117 ? -26.763 24.525 38.372 1.00 21.48 117 LYS A O 1
ATOM 934 N N . CYS A 1 118 ? -24.878 24.398 37.154 1.00 21.20 118 CYS A N 1
ATOM 935 C CA A CYS A 1 118 ? -24.400 23.227 37.882 0.56 21.49 118 CYS A CA 1
ATOM 936 C CA B CYS A 1 118 ? -24.382 23.226 37.871 0.44 21.52 118 CYS A CA 1
ATOM 937 C C . CYS A 1 118 ? -23.974 23.533 39.307 1.00 25.03 118 CYS A C 1
ATOM 938 O O . CYS A 1 118 ? -23.603 22.603 40.033 1.00 27.08 118 CYS A O 1
ATOM 943 N N . ASP A 1 119 ? -24.009 24.798 39.723 1.00 23.52 119 ASP A N 1
ATOM 944 C CA . ASP A 1 119 ? -23.817 25.138 41.125 1.00 24.76 119 ASP A CA 1
ATOM 945 C C . ASP A 1 119 ? -25.019 24.746 41.975 1.00 23.99 119 ASP A C 1
ATOM 946 O O . ASP A 1 119 ? -24.887 24.648 43.200 1.00 27.68 119 ASP A O 1
ATOM 951 N N . LEU A 1 120 ? -26.180 24.525 41.354 1.00 23.91 120 LEU A N 1
ATOM 952 C CA . LEU A 1 120 ? -27.393 24.206 42.090 1.00 23.78 120 LEU A CA 1
ATOM 953 C C . LEU A 1 120 ? -27.412 22.738 42.495 1.00 28.29 120 LEU A C 1
ATOM 954 O O . LEU A 1 120 ? -27.032 21.861 41.714 1.00 34.28 120 LEU A O 1
ATOM 959 N N . ALA A 1 121 ? -27.886 22.473 43.714 1.00 29.77 121 ALA A N 1
ATOM 960 C CA . ALA A 1 121 ? -27.875 21.104 44.222 1.00 39.38 121 ALA A CA 1
ATOM 961 C C . ALA A 1 121 ? -28.931 20.249 43.537 1.00 38.71 121 ALA A C 1
ATOM 962 O O . ALA A 1 121 ? -28.733 19.043 43.332 1.00 42.42 121 ALA A O 1
ATOM 964 N N . ALA A 1 122 ? -30.066 20.841 43.193 1.00 33.66 122 ALA A N 1
ATOM 965 C CA . ALA A 1 122 ? -31.195 20.075 42.682 1.00 40.27 122 ALA A CA 1
ATOM 966 C C . ALA A 1 122 ? -31.023 19.951 41.175 1.00 33.73 122 ALA A C 1
ATOM 967 O O . ALA A 1 122 ? -31.044 20.959 40.456 1.00 42.71 122 ALA A O 1
ATOM 969 N N . ARG A 1 123 ? -30.799 18.727 40.699 1.00 28.97 123 ARG A N 1
ATOM 970 C CA . ARG A 1 123 ? -30.663 18.447 39.273 1.00 24.60 123 ARG A CA 1
ATOM 971 C C . ARG A 1 123 ? -31.800 17.537 38.835 1.00 25.63 123 ARG A C 1
ATOM 972 O O . ARG A 1 123 ? -32.055 16.516 39.477 1.00 28.87 123 ARG A O 1
ATOM 980 N N . THR A 1 124 ? -32.457 17.887 37.730 1.00 24.75 124 THR A N 1
ATOM 981 C CA . THR A 1 124 ? -33.491 17.035 37.164 1.00 24.56 124 THR A CA 1
ATOM 982 C C . THR A 1 124 ? -33.106 16.460 35.809 1.00 22.39 124 THR A C 1
ATOM 983 O O . THR A 1 124 ? -33.793 15.557 35.317 1.00 24.39 124 THR A O 1
ATOM 987 N N . VAL A 1 125 ? -32.021 16.939 35.213 1.00 22.49 125 VAL A N 1
ATOM 988 C CA . VAL A 1 125 ? -31.450 16.348 34.010 1.00 22.39 125 VAL A CA 1
ATOM 989 C C . VAL A 1 125 ? -30.232 15.538 34.431 1.00 22.99 125 VAL A C 1
ATOM 990 O O . VAL A 1 125 ? -29.263 16.094 34.963 1.00 24.10 125 VAL A O 1
ATOM 994 N N . GLU A 1 126 ? -30.270 14.234 34.181 1.00 24.58 126 GLU A N 1
ATOM 995 C CA . GLU A 1 126 ? -29.155 13.378 34.568 1.00 25.02 126 GLU A CA 1
ATOM 996 C C . GLU A 1 126 ? -27.923 13.672 33.724 1.00 24.10 126 GLU A C 1
ATOM 997 O O . GLU A 1 126 ? -28.018 13.908 32.521 1.00 23.31 126 GLU A O 1
ATOM 1003 N N . SER A 1 127 ? -26.749 13.632 34.365 1.00 24.65 127 SER A N 1
ATOM 1004 C CA A SER A 1 127 ? -25.507 13.819 33.625 0.53 24.53 127 SER A CA 1
ATOM 1005 C CA B SER A 1 127 ? -25.498 13.808 33.635 0.47 24.56 127 SER A CA 1
ATOM 1006 C C . SER A 1 127 ? -25.365 12.794 32.502 1.00 24.52 127 SER A C 1
ATOM 1007 O O . SER A 1 127 ? -24.952 13.142 31.388 1.00 25.35 127 SER A O 1
ATOM 1012 N N . ARG A 1 128 ? -25.697 11.529 32.767 1.00 27.21 128 ARG A N 1
ATOM 1013 C CA . ARG A 1 128 ? -25.543 10.517 31.725 1.00 29.10 128 ARG A CA 1
ATOM 1014 C C . ARG A 1 128 ? -26.485 10.761 30.551 1.00 25.78 128 ARG A C 1
ATOM 1015 O O . ARG A 1 128 ? -26.151 10.434 29.403 1.00 25.92 128 ARG A O 1
ATOM 1023 N N . GLN A 1 129 ? -27.665 11.319 30.823 1.00 23.74 129 GLN A N 1
ATOM 1024 C CA . GLN A 1 129 ? -28.608 11.657 29.766 1.00 22.31 129 GLN A CA 1
ATOM 1025 C C . GLN A 1 129 ? -28.074 12.788 28.896 1.00 21.82 129 GLN A C 1
ATOM 1026 O O . GLN A 1 129 ? -28.171 12.732 27.664 1.00 22.54 129 GLN A O 1
ATOM 1032 N N . ALA A 1 130 ? -27.489 13.816 29.516 1.00 21.98 130 ALA A N 1
ATOM 1033 C CA . ALA A 1 130 ? -26.906 14.895 28.726 1.00 22.55 130 ALA A CA 1
ATOM 1034 C C . ALA A 1 130 ? -25.689 14.409 27.943 1.00 23.07 130 ALA A C 1
ATOM 1035 O O . ALA A 1 130 ? -25.491 14.800 26.783 1.00 21.45 130 ALA A O 1
ATOM 1037 N N . GLN A 1 131 ? -24.845 13.582 28.572 1.00 22.44 131 GLN A N 1
ATOM 1038 C CA . GLN A 1 131 ? -23.711 12.989 27.868 1.00 22.71 131 GLN A CA 1
ATOM 1039 C C . GLN A 1 131 ? -24.171 12.181 26.664 1.00 24.10 131 GLN A C 1
ATOM 1040 O O . GLN A 1 131 ? -23.553 12.237 25.595 1.00 24.51 131 GLN A O 1
ATOM 1046 N N . ASP A 1 132 ? -25.251 11.415 26.827 1.00 24.07 132 ASP A N 1
ATOM 1047 C CA . ASP A 1 132 ? -25.751 10.587 25.733 1.00 24.30 132 ASP A CA 1
ATOM 1048 C C . ASP A 1 132 ? -26.344 11.436 24.620 1.00 23.31 132 ASP A C 1
ATOM 1049 O O . ASP A 1 132 ? -26.193 11.105 23.436 1.00 25.63 132 ASP A O 1
ATOM 1054 N N . LEU A 1 133 ? -27.039 12.521 24.969 1.00 21.66 133 LEU A N 1
ATOM 1055 C CA . LEU A 1 133 ? -27.535 13.420 23.929 1.00 21.34 133 LEU A CA 1
ATOM 1056 C C . LEU A 1 133 ? -26.378 13.981 23.119 1.00 22.35 133 LEU A C 1
ATOM 1057 O O . LEU A 1 133 ? -26.398 13.953 21.878 1.00 22.94 133 LEU A O 1
ATOM 1062 N N . ALA A 1 134 ? -25.347 14.484 23.810 1.00 22.52 134 ALA A N 1
ATOM 1063 C CA . ALA A 1 134 ? -24.202 15.054 23.108 1.00 21.14 134 ALA A CA 1
ATOM 1064 C C . ALA A 1 134 ? -23.549 14.016 22.213 1.00 24.56 134 ALA A C 1
ATOM 1065 O O . ALA A 1 134 ? -23.199 14.312 21.064 1.00 24.70 134 ALA A O 1
ATOM 1067 N N . ARG A 1 135 ? -23.411 12.782 22.709 1.00 22.69 135 ARG A N 1
ATOM 1068 C CA . ARG A 1 135 ? -22.854 11.709 21.887 1.00 26.15 135 ARG A CA 1
ATOM 1069 C C . ARG A 1 135 ? -23.710 11.455 20.654 1.00 25.82 135 ARG A C 1
ATOM 1070 O O . ARG A 1 135 ? -23.183 11.237 19.556 1.00 28.74 135 ARG A O 1
ATOM 1078 N N . SER A 1 136 ? -25.038 11.480 20.808 1.00 24.76 136 SER A N 1
ATOM 1079 C CA . SER A 1 136 ? -25.910 11.259 19.655 1.00 25.35 136 SER A CA 1
ATOM 1080 C C . SER A 1 136 ? -25.759 12.347 18.599 1.00 27.83 136 SER A C 1
ATOM 1081 O O . SER A 1 136 ? -26.098 12.118 17.432 1.00 28.96 136 SER A O 1
ATOM 1084 N N . TYR A 1 137 ? -25.259 13.520 18.984 1.00 23.35 137 TYR A N 1
ATOM 1085 C CA . TYR A 1 137 ? -24.996 14.617 18.071 1.00 23.83 137 TYR A CA 1
ATOM 1086 C C . TYR A 1 137 ? -23.543 14.678 17.617 1.00 25.43 137 TYR A C 1
ATOM 1087 O O . TYR A 1 137 ? -23.233 15.456 16.709 1.00 26.51 137 TYR A O 1
ATOM 1096 N N . GLY A 1 138 ? -22.655 13.917 18.250 1.00 26.25 138 GLY A N 1
ATOM 1097 C CA . GLY A 1 138 ? -21.229 13.996 17.979 1.00 24.85 138 GLY A CA 1
ATOM 1098 C C . GLY A 1 138 ? -20.579 15.290 18.423 1.00 27.89 138 GLY A C 1
ATOM 1099 O O . GLY A 1 138 ? -19.650 15.773 17.760 1.00 28.03 138 GLY A O 1
ATOM 1100 N N . ILE A 1 139 ? -21.039 15.863 19.532 1.00 24.63 139 ILE A N 1
ATOM 1101 C CA . ILE A 1 139 ? -20.530 17.140 20.031 1.00 23.51 139 ILE A CA 1
ATOM 1102 C C . ILE A 1 139 ? -20.149 16.971 21.496 1.00 24.90 139 ILE A C 1
ATOM 1103 O O . ILE A 1 139 ? -20.599 16.027 22.168 1.00 23.92 139 ILE A O 1
ATOM 1108 N N . PRO A 1 140 ? -19.303 17.859 22.017 1.00 23.24 140 PRO A N 1
ATOM 1109 C CA . PRO A 1 140 ? -18.947 17.780 23.438 1.00 24.16 140 PRO A CA 1
ATOM 1110 C C . PRO A 1 140 ? -20.104 18.183 24.336 1.00 21.32 140 PRO A C 1
ATOM 1111 O O . PRO A 1 140 ? -20.983 18.954 23.949 1.00 21.25 140 PRO A O 1
ATOM 1115 N N . TYR A 1 141 ? -20.071 17.677 25.567 1.00 23.05 141 TYR A N 1
ATOM 1116 C CA . TYR A 1 141 ? -20.941 18.145 26.638 1.00 23.09 141 TYR A CA 1
ATOM 1117 C C . TYR A 1 141 ? -20.084 18.796 27.716 1.00 23.69 141 TYR A C 1
ATOM 1118 O O . TYR A 1 141 ? -19.138 18.179 28.224 1.00 24.44 141 TYR A O 1
ATOM 1127 N N . ILE A 1 142 ? -20.430 20.028 28.084 1.00 21.45 142 ILE A N 1
ATOM 1128 C CA . ILE A 1 142 ? -19.709 20.748 29.130 1.00 19.94 142 ILE A CA 1
ATOM 1129 C C . ILE A 1 142 ? -20.700 21.279 30.160 1.00 21.29 142 ILE A C 1
ATOM 1130 O O . ILE A 1 142 ? -21.662 21.969 29.804 1.00 21.40 142 ILE A O 1
ATOM 1135 N N . GLU A 1 143 ? -20.447 20.981 31.431 1.00 21.20 143 GLU A N 1
ATOM 1136 C CA . GLU A 1 143 ? -21.250 21.501 32.535 1.00 21.91 143 GLU A CA 1
ATOM 1137 C C . GLU A 1 143 ? -20.694 22.858 32.950 1.00 25.04 143 GLU A C 1
ATOM 1138 O O . GLU A 1 143 ? -19.473 23.024 33.085 1.00 24.65 143 GLU A O 1
ATOM 1144 N N . THR A 1 144 ? -21.581 23.837 33.124 1.00 20.42 144 THR A N 1
ATOM 1145 C CA . THR A 1 144 ? -21.150 25.190 33.457 1.00 20.50 144 THR A CA 1
ATOM 1146 C C . THR A 1 144 ? -21.944 25.740 34.627 1.00 20.14 144 THR A C 1
ATOM 1147 O O . THR A 1 144 ? -23.053 25.294 34.931 1.00 22.06 144 THR A O 1
ATOM 1151 N N . SER A 1 145 ? -21.359 26.747 35.261 1.00 20.40 145 SER A N 1
ATOM 1152 C CA . SER A 1 145 ? -22.082 27.641 36.149 1.00 20.69 145 SER A CA 1
ATOM 1153 C C . SER A 1 145 ? -21.679 29.056 35.795 1.00 19.56 145 SER A C 1
ATOM 1154 O O . SER A 1 145 ? -20.511 29.423 35.939 1.00 20.18 145 SER A O 1
ATOM 1157 N N . ALA A 1 146 ? -22.634 29.839 35.303 1.00 19.15 146 ALA A N 1
ATOM 1158 C CA . ALA A 1 146 ? -22.373 31.261 35.117 1.00 19.22 146 ALA A CA 1
ATOM 1159 C C . ALA A 1 146 ? -22.102 31.953 36.440 1.00 22.38 146 ALA A C 1
ATOM 1160 O O . ALA A 1 146 ? -21.439 32.989 36.474 1.00 22.13 146 ALA A O 1
ATOM 1162 N N . LYS A 1 147 ? -22.570 31.373 37.540 1.00 21.19 147 LYS A N 1
ATOM 1163 C CA . LYS A 1 147 ? -22.385 31.998 38.842 1.00 23.51 147 LYS A CA 1
ATOM 1164 C C . LYS A 1 147 ? -20.968 31.786 39.370 1.00 23.54 147 LYS A C 1
ATOM 1165 O O . LYS A 1 147 ? -20.337 32.730 39.859 1.00 26.88 147 LYS A O 1
ATOM 1171 N N . THR A 1 148 ? -20.449 30.552 39.299 1.00 26.31 148 THR A N 1
ATOM 1172 C CA . THR A 1 148 ? -19.104 30.286 39.812 1.00 29.30 148 THR A CA 1
ATOM 1173 C C . THR A 1 148 ? -18.003 30.411 38.774 1.00 31.78 148 THR A C 1
ATOM 1174 O O . THR A 1 148 ? -16.823 30.361 39.146 1.00 31.06 148 THR A O 1
ATOM 1178 N N . ARG A 1 149 ? -18.396 30.488 37.496 1.00 25.59 149 ARG A N 1
ATOM 1179 C CA . ARG A 1 149 ? -17.456 30.523 36.376 1.00 26.58 149 ARG A CA 1
ATOM 1180 C C . ARG A 1 149 ? -16.982 29.147 35.940 1.00 24.87 149 ARG A C 1
ATOM 1181 O O . ARG A 1 149 ? -16.303 29.010 34.943 1.00 26.40 149 ARG A O 1
ATOM 1189 N N . GLN A 1 150 ? -17.361 28.114 36.687 1.00 24.50 150 GLN A N 1
ATOM 1190 C CA . GLN A 1 150 ? -17.025 26.752 36.282 1.00 25.54 150 GLN A CA 1
ATOM 1191 C C . GLN A 1 150 ? -17.400 26.475 34.833 1.00 26.26 150 GLN A C 1
ATOM 1192 O O . GLN A 1 150 ? -18.550 26.661 34.432 1.00 24.73 150 GLN A O 1
ATOM 1198 N N . GLY A 1 151 ? -16.417 26.019 34.050 1.00 26.19 151 GLY A N 1
ATOM 1199 C CA . GLY A 1 151 ? -16.661 25.548 32.702 1.00 26.64 151 GLY A CA 1
ATOM 1200 C C . GLY A 1 151 ? -16.935 26.617 31.668 1.00 23.83 151 GLY A C 1
ATOM 1201 O O . GLY A 1 151 ? -17.084 26.280 30.491 1.00 22.52 151 GLY A O 1
ATOM 1202 N N . VAL A 1 152 ? -16.986 27.894 32.048 1.00 23.46 152 VAL A N 1
ATOM 1203 C CA . VAL A 1 152 ? -17.440 28.924 31.106 1.00 20.43 152 VAL A CA 1
ATOM 1204 C C . VAL A 1 152 ? -16.424 29.126 29.980 1.00 21.55 152 VAL A C 1
ATOM 1205 O O . VAL A 1 152 ? -16.788 29.148 28.799 1.00 21.51 152 VAL A O 1
ATOM 1209 N N . GLU A 1 153 ? -15.143 29.281 30.319 1.00 23.59 153 GLU A N 1
ATOM 1210 C CA . GLU A 1 153 ? -14.137 29.435 29.268 1.00 23.29 153 GLU A CA 1
ATOM 1211 C C . GLU A 1 153 ? -14.053 28.176 28.413 1.00 24.19 153 GLU A C 1
ATOM 1212 O O . GLU A 1 153 ? -13.976 28.256 27.185 1.00 23.47 153 GLU A O 1
ATOM 1218 N N . ASP A 1 154 ? -14.094 26.999 29.046 1.00 22.24 154 ASP A N 1
ATOM 1219 C CA . ASP A 1 154 ? -14.058 25.749 28.292 1.00 25.63 154 ASP A CA 1
ATOM 1220 C C . ASP A 1 154 ? -15.156 25.711 27.239 1.00 24.96 154 ASP A C 1
ATOM 1221 O O . ASP A 1 154 ? -14.915 25.326 26.087 1.00 25.33 154 ASP A O 1
ATOM 1226 N N . ALA A 1 155 ? -16.376 26.104 27.616 1.00 21.78 155 ALA A N 1
ATOM 1227 C CA . ALA A 1 155 ? -17.497 26.049 26.682 1.00 21.43 155 ALA A CA 1
ATOM 1228 C C . ALA A 1 155 ? -17.237 26.935 25.469 1.00 19.98 155 ALA A C 1
ATOM 1229 O O . ALA A 1 155 ? -17.332 26.480 24.321 1.00 22.01 155 ALA A O 1
ATOM 1231 N N . PHE A 1 156 ? -16.883 28.201 25.704 1.00 20.19 156 PHE A N 1
ATOM 1232 C CA . PHE A 1 156 ? -16.703 29.120 24.582 1.00 19.71 156 PHE A CA 1
ATOM 1233 C C . PHE A 1 156 ? -15.434 28.803 23.801 1.00 24.65 156 PHE A C 1
ATOM 1234 O O . PHE A 1 156 ? -15.428 28.872 22.568 1.00 22.01 156 PHE A O 1
ATOM 1242 N N . TYR A 1 157 ? -14.348 28.469 24.498 1.00 23.03 157 TYR A N 1
ATOM 1243 C CA . TYR A 1 157 ? -13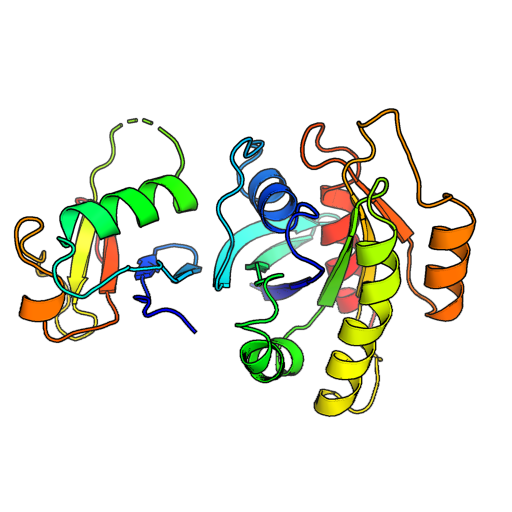.073 28.250 23.814 1.00 22.68 157 TYR A CA 1
ATOM 1244 C C . TYR A 1 157 ? -13.094 26.961 23.001 1.00 26.23 157 TYR A C 1
ATOM 1245 O O . TYR A 1 157 ? -12.389 26.857 21.992 1.00 24.69 157 TYR A O 1
ATOM 1254 N N . THR A 1 158 ? -13.893 25.971 23.422 1.00 23.04 158 THR A N 1
ATOM 1255 C CA . THR A 1 158 ? -14.026 24.746 22.635 1.00 26.90 158 THR A CA 1
ATOM 1256 C C . THR A 1 158 ? -14.557 25.040 21.234 1.00 26.22 158 THR A C 1
ATOM 1257 O O . THR A 1 158 ? -14.084 24.451 20.251 1.00 24.91 158 THR A O 1
ATOM 1261 N N . LEU A 1 159 ? -15.519 25.967 21.112 1.00 26.08 159 LEU A N 1
ATOM 1262 C CA . LEU A 1 159 ? -16.011 26.364 19.790 1.00 25.12 159 LEU A CA 1
ATOM 1263 C C . LEU A 1 159 ? -14.895 26.931 18.929 1.00 27.04 159 LEU A C 1
ATOM 1264 O O . LEU A 1 159 ? -14.780 26.596 17.746 1.00 25.56 159 LEU A O 1
ATOM 1269 N N . VAL A 1 160 ? -14.068 27.813 19.501 1.00 23.50 160 VAL A N 1
ATOM 1270 C CA . VAL A 1 160 ? -12.987 28.414 18.723 1.00 26.40 160 VAL A CA 1
ATOM 1271 C C . VAL A 1 160 ? -11.994 27.343 18.284 1.00 27.06 160 VAL A C 1
ATOM 1272 O O . VAL A 1 160 ? -11.508 27.350 17.145 1.00 29.24 160 VAL A O 1
ATOM 1276 N N . ARG A 1 161 ? -11.670 26.409 19.182 1.00 26.81 161 ARG A N 1
ATOM 1277 C CA . ARG A 1 161 ? -10.774 25.315 18.815 1.00 26.35 161 ARG A CA 1
ATOM 1278 C C . ARG A 1 161 ? -11.360 24.479 17.687 1.00 30.29 161 ARG A C 1
ATOM 1279 O O . ARG A 1 161 ? -10.644 24.088 16.759 1.00 31.53 161 ARG A O 1
ATOM 1287 N N . GLU A 1 162 ? -12.664 24.225 17.730 1.00 27.65 162 GLU A N 1
ATOM 1288 C CA . GLU A 1 162 ? -13.285 23.430 16.678 1.00 29.70 162 GLU A CA 1
ATOM 1289 C C . GLU A 1 162 ? -13.257 24.154 15.338 1.00 30.74 162 GLU A C 1
ATOM 1290 O O . GLU A 1 162 ? -13.035 23.526 14.296 1.00 33.18 162 GLU A O 1
ATOM 1296 N N . ILE A 1 163 ? -13.472 25.471 15.344 1.00 29.94 163 ILE A N 1
ATOM 1297 C CA . ILE A 1 163 ? -13.369 26.233 14.101 1.00 28.40 163 ILE A CA 1
ATOM 1298 C C . ILE A 1 163 ? -11.943 26.191 13.566 1.00 33.14 163 ILE A C 1
ATOM 1299 O O . ILE A 1 163 ? -11.716 25.989 12.368 1.00 32.57 163 ILE A O 1
ATOM 1304 N N . ARG A 1 164 ? -10.958 26.368 14.450 1.00 30.66 164 ARG A N 1
ATOM 1305 C CA . ARG A 1 164 ? -9.563 26.403 14.028 1.00 32.90 164 ARG A CA 1
ATOM 1306 C C . ARG A 1 164 ? -9.108 25.076 13.439 1.00 33.22 164 ARG A C 1
ATOM 1307 O O . ARG A 1 164 ? -8.190 25.050 12.610 1.00 34.92 164 ARG A O 1
ATOM 1315 N N . GLN A 1 165 ? -9.730 23.972 13.849 1.00 35.96 165 GLN A N 1
ATOM 1316 C CA . GLN A 1 165 ? -9.312 22.633 13.454 1.00 37.73 165 GLN A CA 1
ATOM 1317 C C . GLN A 1 165 ? -10.130 22.056 12.305 1.00 42.34 165 GLN A C 1
ATOM 1318 O O . GLN A 1 165 ? -9.943 20.885 11.962 1.00 43.30 165 GLN A O 1
ATOM 1324 N N . HIS A 1 166 ? -11.018 22.845 11.702 1.00 41.29 166 HIS A N 1
ATOM 1325 C CA . HIS A 1 166 ? -11.823 22.394 10.562 1.00 43.27 166 HIS A CA 1
ATOM 1326 C C . HIS A 1 166 ? -10.956 21.764 9.476 1.00 43.41 166 HIS A C 1
ATOM 1327 O O . HIS A 1 166 ? -9.891 22.288 9.145 1.00 43.90 166 HIS A O 1
ATOM 1334 N N . GLU B 2 3 ? -44.287 40.124 18.726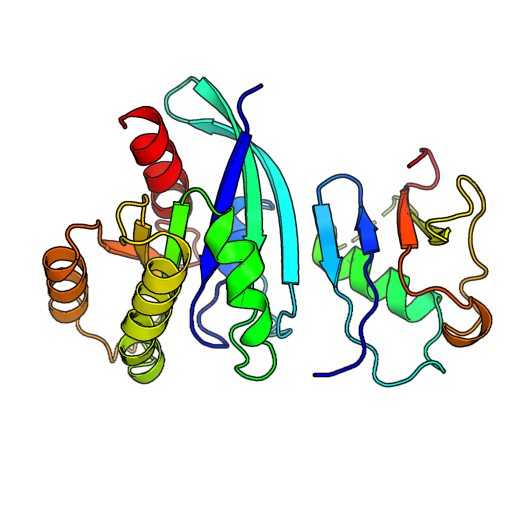 1.00 46.83 277 GLU C N 1
ATOM 1335 C CA . GLU B 2 3 ? -43.069 40.760 19.216 1.00 46.73 277 GLU C CA 1
ATOM 1336 C C . GLU B 2 3 ? -43.377 42.132 19.831 1.00 44.39 277 GLU C C 1
ATOM 1337 O O . GLU B 2 3 ? -44.267 42.848 19.370 1.00 44.46 277 GLU C O 1
ATOM 1343 N N . SER B 2 4 ? -42.641 42.479 20.885 1.00 42.94 278 SER C N 1
ATOM 1344 C CA . SER B 2 4 ? -42.665 43.829 21.423 1.00 35.10 278 SER C CA 1
ATOM 1345 C C . SER B 2 4 ? -41.954 44.789 20.473 1.00 31.92 278 SER C C 1
ATOM 1346 O O . SER B 2 4 ? -41.166 44.380 19.621 1.00 36.68 278 SER C O 1
ATOM 1349 N N . LEU B 2 5 ? -42.249 46.079 20.627 1.00 30.91 279 LEU C N 1
ATOM 1350 C CA . LEU B 2 5 ? -41.423 47.128 20.040 1.00 26.56 279 LEU C CA 1
ATOM 1351 C C . LEU B 2 5 ? -40.069 47.171 20.743 1.00 25.28 279 LEU C C 1
ATOM 1352 O O . LEU B 2 5 ? -39.965 46.936 21.954 1.00 26.43 279 LEU C O 1
ATOM 1357 N N . PHE B 2 6 ? -39.025 47.505 19.986 1.00 22.25 280 PHE C N 1
ATOM 1358 C CA . PHE B 2 6 ? -37.708 47.629 20.603 1.00 21.49 280 PHE C CA 1
ATOM 1359 C C . PHE B 2 6 ? -36.839 48.541 19.751 1.00 21.65 280 PHE C C 1
ATOM 1360 O O . PHE B 2 6 ? -37.098 48.748 18.562 1.00 22.83 280 PHE C O 1
ATOM 1368 N N . VAL B 2 7 ? -35.791 49.072 20.379 1.00 21.38 281 VAL C N 1
ATOM 1369 C CA . VAL B 2 7 ? -34.876 50.012 19.742 1.00 20.62 281 VAL C CA 1
ATOM 1370 C C . VAL B 2 7 ? -33.506 49.355 19.651 1.00 21.37 281 VAL C C 1
ATOM 1371 O O . VAL B 2 7 ? -33.101 48.637 20.571 1.00 21.72 281 VAL C O 1
ATOM 1375 N N . ARG B 2 8 ? -32.777 49.609 18.560 1.00 18.73 282 ARG C N 1
ATOM 1376 C CA A ARG B 2 8 ? -31.431 49.073 18.387 0.48 18.49 282 ARG C CA 1
ATOM 1377 C CA B ARG B 2 8 ? -31.432 49.071 18.394 0.52 18.49 282 ARG C CA 1
ATOM 1378 C C . ARG B 2 8 ? -30.416 50.107 18.858 1.00 18.47 282 ARG C C 1
ATOM 1379 O O . ARG B 2 8 ? -30.417 51.244 18.374 1.00 19.48 282 ARG C O 1
ATOM 1394 N N . ILE B 2 9 ? -29.552 49.719 19.802 1.00 18.04 283 ILE C N 1
ATOM 1395 C CA . ILE B 2 9 ? -28.497 50.597 20.307 1.00 19.64 283 ILE C CA 1
ATOM 1396 C C . ILE B 2 9 ? -27.154 50.031 19.867 1.00 19.07 283 ILE C C 1
ATOM 1397 O O . ILE B 2 9 ? -26.775 48.925 20.272 1.00 19.04 283 ILE C O 1
ATOM 1402 N N . ASN B 2 10 ? -26.440 50.779 19.035 1.00 18.99 284 ASN C N 1
ATOM 1403 C CA . ASN B 2 10 ? -25.097 50.405 18.613 1.00 19.35 284 ASN C CA 1
ATOM 1404 C C . ASN B 2 10 ? -24.078 51.024 19.562 1.00 18.29 284 ASN C C 1
ATOM 1405 O O . ASN B 2 10 ? -24.040 52.249 19.725 1.00 21.54 284 ASN C O 1
ATOM 1410 N N . ALA B 2 11 ? -23.232 50.183 20.153 1.00 20.35 285 ALA C N 1
ATOM 1411 C CA . ALA B 2 11 ? -22.241 50.593 21.147 1.00 21.01 285 ALA C CA 1
ATOM 1412 C C . ALA B 2 11 ? -20.832 50.204 20.696 1.00 22.47 285 ALA C C 1
ATOM 1413 O O . ALA B 2 11 ? -20.637 49.587 19.641 1.00 24.50 285 ALA C O 1
ATOM 1415 N N . ALA B 2 12 ? -19.843 50.542 21.535 1.00 23.27 286 ALA C N 1
ATOM 1416 C CA . ALA B 2 12 ? -18.442 50.375 21.160 1.00 24.40 286 ALA C CA 1
ATOM 1417 C C . ALA B 2 12 ? -18.100 48.924 20.835 1.00 24.26 286 ALA C C 1
ATOM 1418 O O . ALA B 2 12 ? -17.270 48.662 19.953 1.00 28.88 286 ALA C O 1
ATOM 1420 N N . HIS B 2 13 ? -18.720 47.962 21.539 1.00 23.17 287 HIS C N 1
ATOM 1421 C CA . HIS B 2 13 ? -18.351 46.554 21.423 1.00 26.17 287 HIS C CA 1
ATOM 1422 C C . HIS B 2 13 ? -19.538 45.658 21.086 1.00 22.86 287 HIS C C 1
ATOM 1423 O O . HIS B 2 13 ? -19.552 44.487 21.476 1.00 24.61 287 HIS C O 1
ATOM 1430 N N . GLY B 2 14 ? -20.535 46.177 20.376 1.00 21.13 288 GLY C N 1
ATOM 1431 C CA . GLY B 2 14 ? -21.664 45.376 19.946 1.00 19.98 288 GLY C CA 1
ATOM 1432 C C . GLY B 2 14 ? -22.940 46.181 19.993 1.00 22.21 288 GLY C C 1
ATOM 1433 O O . GLY B 2 14 ? -22.930 47.393 20.216 1.00 22.48 288 GLY C O 1
ATOM 1434 N N . PHE B 2 15 ? -24.064 45.499 19.769 1.00 18.02 289 PHE C N 1
ATOM 1435 C CA . PHE B 2 15 ? -25.358 46.160 19.795 1.00 16.27 289 PHE C CA 1
ATOM 1436 C C . PHE B 2 15 ? -26.263 45.505 20.826 1.00 18.48 289 PHE C C 1
ATOM 1437 O O . PHE B 2 15 ? -26.078 44.345 21.214 1.00 17.07 289 PHE C O 1
ATOM 1445 N N . SER B 2 16 ? -27.252 46.277 21.264 1.00 18.29 290 SER C N 1
ATOM 1446 C CA . SER B 2 16 ? -28.266 45.780 22.192 1.00 16.95 290 SER C CA 1
ATOM 1447 C C . SER B 2 16 ? -29.637 46.182 21.684 1.00 17.38 290 SER C C 1
ATOM 1448 O O . SER B 2 16 ? -29.829 47.340 21.284 1.00 19.84 290 SER C O 1
ATOM 1451 N N . LEU B 2 17 ? -30.584 45.239 21.700 1.00 17.34 291 LEU C N 1
ATOM 1452 C CA . LEU B 2 17 ? -31.976 45.545 21.392 1.00 18.09 291 LEU C CA 1
ATOM 1453 C C . LEU B 2 17 ? -32.695 45.814 22.713 1.00 20.43 291 LEU C C 1
ATOM 1454 O O . LEU B 2 17 ? -32.707 44.955 23.611 1.00 19.43 291 LEU C O 1
ATOM 1459 N N . ILE B 2 18 ? -33.262 47.014 22.843 1.00 19.16 292 ILE C N 1
ATOM 1460 C CA . ILE B 2 18 ? -33.840 47.478 24.108 1.00 20.23 292 ILE C CA 1
ATOM 1461 C C . ILE B 2 18 ? -35.357 47.495 23.971 1.00 20.93 292 ILE C C 1
ATOM 1462 O O . ILE B 2 18 ? -35.918 48.284 23.200 1.00 21.03 292 ILE C O 1
ATOM 1467 N N . GLN B 2 19 ? -36.021 46.646 24.748 1.00 20.47 293 GLN C N 1
ATOM 1468 C CA . GLN B 2 19 ? -37.477 46.583 24.744 1.00 21.37 293 GLN C CA 1
ATOM 1469 C C . GLN B 2 19 ? -38.073 47.902 25.223 1.00 25.74 293 GLN C C 1
ATOM 1470 O O . GLN B 2 19 ? -37.589 48.499 26.186 1.00 25.20 293 GLN C O 1
ATOM 1476 N N . VAL B 2 20 ? -39.136 48.358 24.557 1.00 23.41 294 VAL C N 1
ATOM 1477 C CA . VAL B 2 20 ? -39.898 49.518 25.010 1.00 30.00 294 VAL C CA 1
ATOM 1478 C C . VAL B 2 20 ? -41.388 49.188 24.975 1.00 31.27 294 VAL C C 1
ATOM 1479 O O . VAL B 2 20 ? -41.870 48.530 24.045 1.00 31.19 294 VAL C O 1
ATOM 1483 N N . ASP B 2 21 ? -42.116 49.632 26.005 1.00 30.81 295 ASP C N 1
ATOM 1484 C CA . ASP B 2 21 ? -43.554 49.376 26.068 1.00 33.14 295 ASP C CA 1
ATOM 1485 C C . ASP B 2 21 ? -44.332 50.231 25.076 1.00 32.21 295 ASP C C 1
ATOM 1486 O O . ASP B 2 21 ? -45.408 49.825 24.622 1.00 34.28 295 ASP C O 1
ATOM 1491 N N . ASN B 2 22 ? -43.816 51.411 24.742 1.00 32.46 296 ASN C N 1
ATOM 1492 C CA . ASN B 2 22 ? -44.489 52.350 23.855 1.00 33.20 296 ASN C CA 1
ATOM 1493 C C . ASN B 2 22 ? -43.482 53.436 23.502 1.00 34.40 296 ASN C C 1
ATOM 1494 O O . ASN B 2 22 ? -42.382 53.486 24.059 1.00 31.40 296 ASN C O 1
ATOM 1499 N N . THR B 2 23 ? -43.873 54.323 22.590 1.00 32.40 297 THR C N 1
ATOM 1500 C CA . THR B 2 23 ? -42.972 55.380 22.147 1.00 34.37 297 THR C CA 1
ATOM 1501 C C . THR B 2 23 ? -43.026 56.621 23.031 1.00 34.12 297 THR C C 1
ATOM 1502 O O . THR B 2 23 ? -42.394 57.630 22.705 1.00 30.83 297 THR C O 1
ATOM 1506 N N . LYS B 2 24 ? -43.755 56.572 24.144 1.00 32.59 298 LYS C N 1
ATOM 1507 C CA . LYS B 2 24 ? -43.693 57.661 25.108 1.00 33.39 298 LYS C CA 1
ATOM 1508 C C . LYS B 2 24 ? -42.521 57.527 26.071 1.00 34.77 298 LYS C C 1
ATOM 1509 O O . LYS B 2 24 ? -42.264 58.460 26.840 1.00 37.15 298 LYS C O 1
ATOM 1515 N N . VAL B 2 25 ? -41.820 56.390 26.048 1.00 34.43 299 VAL C N 1
ATOM 1516 C CA . VAL B 2 25 ? -40.592 56.241 26.818 1.00 33.61 299 VAL C CA 1
ATOM 1517 C C . VAL B 2 25 ? -39.620 57.358 26.458 1.00 34.17 299 VAL C C 1
ATOM 1518 O O . VAL B 2 25 ? -39.536 57.792 25.301 1.00 30.76 299 VAL C O 1
ATOM 1522 N N . THR B 2 26 ? -38.888 57.843 27.453 1.00 32.54 300 THR C N 1
ATOM 1523 C CA . THR B 2 26 ? -37.895 58.877 27.206 1.00 32.99 300 THR C CA 1
ATOM 1524 C C . THR B 2 26 ? -36.582 58.256 26.745 1.00 32.55 300 THR C C 1
ATOM 1525 O O . THR B 2 26 ? -36.259 57.109 27.077 1.00 30.20 300 THR C O 1
ATOM 1529 N N . MET B 2 27 ? -35.808 59.035 25.981 1.00 31.12 301 MET C N 1
ATOM 1530 C CA . MET B 2 27 ? -34.482 58.559 25.603 1.00 29.40 301 MET C CA 1
ATOM 1531 C C . MET B 2 27 ? -33.582 58.353 26.816 1.00 30.02 301 MET C C 1
ATOM 1532 O O . MET B 2 27 ? -32.679 57.508 26.770 1.00 28.63 301 MET C O 1
ATOM 1537 N N . LYS B 2 28 ? -33.814 59.096 27.905 1.00 28.16 302 LYS C N 1
ATOM 1538 C CA . LYS B 2 28 ? -33.068 58.845 29.138 1.00 29.65 302 LYS C CA 1
ATOM 1539 C C . LYS B 2 28 ? -33.280 57.414 29.632 1.00 31.99 302 LYS C C 1
ATOM 1540 O O . LYS B 2 28 ? -32.314 56.729 29.991 1.00 30.12 302 LYS C O 1
ATOM 1546 N N . GLU B 2 29 ? -34.532 56.932 29.624 1.00 29.06 303 GLU C N 1
ATOM 1547 C CA . GLU B 2 29 ? -34.800 55.562 30.067 1.00 31.67 303 GLU C CA 1
ATOM 1548 C C . GLU B 2 29 ? -34.066 54.548 29.196 1.00 29.93 303 GLU C C 1
ATOM 1549 O O . GLU B 2 29 ? -33.516 53.562 29.701 1.00 29.40 303 GLU C O 1
ATOM 1555 N N . ILE B 2 30 ? -34.038 54.784 27.884 1.00 27.42 304 ILE C N 1
ATOM 1556 C CA . ILE B 2 30 ? -33.381 53.859 26.967 1.00 26.22 304 ILE C CA 1
ATOM 1557 C C . ILE B 2 30 ? -31.876 53.845 27.209 1.00 26.94 304 ILE C C 1
ATOM 1558 O O . ILE B 2 30 ? -31.258 52.776 27.280 1.00 29.47 304 ILE C O 1
ATOM 1563 N N . LEU B 2 31 ? -31.267 55.030 27.347 1.00 25.57 305 LEU C N 1
ATOM 1564 C CA . LEU B 2 31 ? -29.838 55.110 27.648 1.00 27.95 305 LEU C CA 1
ATOM 1565 C C . LEU B 2 31 ? -29.499 54.349 28.923 1.00 26.62 305 LEU C C 1
ATOM 1566 O O . LEU B 2 31 ? -28.520 53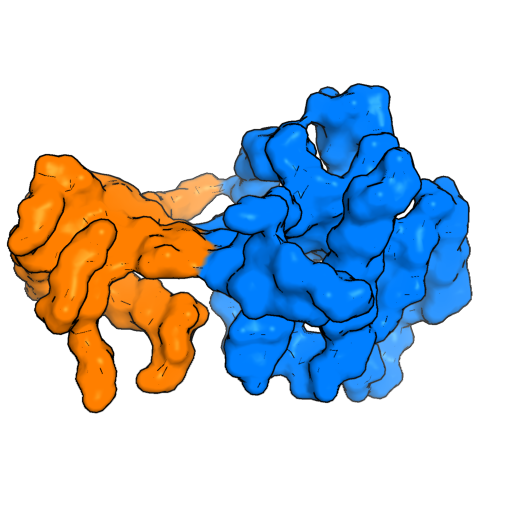.595 28.967 1.00 26.36 305 LEU C O 1
ATOM 1571 N N . LEU B 2 32 ? -30.276 54.568 29.985 1.00 27.74 306 LEU C N 1
ATOM 1572 C CA . LEU B 2 32 ? -29.972 53.915 31.253 1.00 29.42 306 LEU C CA 1
ATOM 1573 C C . LEU B 2 32 ? -30.010 52.399 31.114 1.00 30.99 306 LEU C C 1
ATOM 1574 O O . LEU B 2 32 ? -29.143 51.702 31.654 1.00 30.53 306 LEU C O 1
ATOM 1579 N N . LYS B 2 33 ? -30.994 51.871 30.378 1.00 27.92 307 LYS C N 1
ATOM 1580 C CA . LYS B 2 33 ? -31.070 50.424 30.183 1.00 30.30 307 LYS C CA 1
ATOM 1581 C C . LYS B 2 33 ? -29.867 49.905 29.408 1.00 27.17 307 LYS C C 1
ATOM 1582 O O . LYS B 2 33 ? -29.287 48.872 29.771 1.00 31.37 307 LYS C O 1
ATOM 1588 N N . ALA B 2 34 ? -29.465 50.619 28.351 1.00 28.90 308 ALA C N 1
ATOM 1589 C CA . ALA B 2 34 ? -28.355 50.165 27.514 1.00 28.66 308 ALA C CA 1
ATOM 1590 C C . ALA B 2 34 ? -27.040 50.188 28.280 1.00 29.07 308 ALA C C 1
ATOM 1591 O O . ALA B 2 34 ? -26.240 49.253 28.176 1.00 28.35 308 ALA C O 1
ATOM 1593 N N . VAL B 2 35 ? -26.809 51.233 29.075 1.00 26.52 309 VAL C N 1
ATOM 1594 C CA . VAL B 2 35 ? -25.565 51.315 29.834 1.00 27.84 309 VAL C CA 1
ATOM 1595 C C . VAL B 2 35 ? -25.513 50.224 30.892 1.00 30.92 309 VAL C C 1
ATOM 1596 O O . VAL B 2 35 ? -24.473 49.583 31.088 1.00 32.38 309 VAL C O 1
ATOM 1600 N N . LYS B 2 36 ? -26.628 49.996 31.594 1.00 30.83 310 LYS C N 1
ATOM 1601 C CA . LYS B 2 36 ? -26.632 48.999 32.663 1.00 34.40 310 LYS C CA 1
ATOM 1602 C C . LYS B 2 36 ? -26.355 47.606 32.109 1.00 34.54 310 LYS C C 1
ATOM 1603 O O . LYS B 2 36 ? -25.576 46.839 32.685 1.00 37.32 310 LYS C O 1
ATOM 1609 N N . ARG B 2 37 ? -26.971 47.265 30.982 1.00 33.16 311 ARG C N 1
ATOM 1610 C CA . ARG B 2 37 ? -26.734 45.950 30.401 1.00 36.55 311 ARG C CA 1
ATOM 1611 C C . ARG B 2 37 ? -25.301 45.812 29.899 1.00 34.95 311 ARG C C 1
ATOM 1612 O O . ARG B 2 37 ? -24.608 44.840 30.224 1.00 36.17 311 ARG C O 1
ATOM 1620 N N . ARG B 2 38 ? -24.839 46.782 29.109 1.00 28.46 312 ARG C N 1
ATOM 1621 C CA . ARG B 2 38 ? -23.566 46.633 28.411 1.00 31.46 312 ARG C CA 1
ATOM 1622 C C . ARG B 2 38 ? -22.349 46.987 29.251 1.00 32.59 312 ARG C C 1
ATOM 1623 O O . ARG B 2 38 ? -21.270 46.435 29.012 1.00 30.89 312 ARG C O 1
ATOM 1631 N N . LYS B 2 39 ? -22.471 47.921 30.195 1.00 32.51 313 LYS C N 1
ATOM 1632 C CA . LYS B 2 39 ? -21.323 48.360 30.978 1.00 37.53 313 LYS C CA 1
ATOM 1633 C C . LYS B 2 39 ? -21.433 48.043 32.460 1.00 41.77 313 LYS C C 1
ATOM 1634 O O . LYS B 2 39 ? -20.436 48.188 33.177 1.00 48.30 313 LYS C O 1
ATOM 1640 N N . GLY B 2 40 ? -22.601 47.620 32.941 1.00 43.80 314 GLY C N 1
ATOM 1641 C CA . GLY B 2 40 ? -22.717 47.303 34.354 1.00 48.19 314 GLY C CA 1
ATOM 1642 C C . GLY B 2 40 ? -22.775 48.553 35.220 1.00 53.43 314 GLY C C 1
ATOM 1643 O O . GLY B 2 40 ? -23.242 49.618 34.801 1.00 53.27 314 GLY C O 1
ATOM 1644 N N . SER B 2 41 ? -22.286 48.417 36.450 1.00 63.93 315 SER C N 1
ATOM 1645 C CA . SER B 2 41 ? -22.300 49.511 37.422 1.00 59.04 315 SER C CA 1
ATOM 1646 C C . SER B 2 41 ? -21.404 50.672 37.002 1.00 65.13 315 SER C C 1
ATOM 1647 O O . SER B 2 41 ? -21.788 51.838 37.114 1.00 68.68 315 SER C O 1
ATOM 1650 N N . GLY B 2 46 ? -17.235 58.636 37.027 1.00 66.02 320 GLY C N 1
ATOM 1651 C CA . GLY B 2 46 ? -17.914 57.643 36.224 1.00 54.07 320 GLY C CA 1
ATOM 1652 C C . GLY B 2 46 ? -18.112 58.121 34.804 1.00 61.37 320 GLY C C 1
ATOM 1653 O O . GLY B 2 46 ? -18.642 59.208 34.587 1.00 62.39 320 GLY C O 1
ATOM 1654 N N . PRO B 2 47 ? -17.711 57.302 33.827 1.00 57.66 321 PRO C N 1
ATOM 1655 C CA . PRO B 2 47 ? -17.792 57.741 32.432 1.00 50.08 321 PRO C CA 1
ATOM 1656 C C . PRO B 2 47 ? -19.215 58.038 32.020 1.00 52.73 321 PRO C C 1
ATOM 1657 O O . PRO B 2 47 ? -20.124 57.327 32.424 1.00 51.33 321 PRO C O 1
ATOM 1661 N N . GLN B 2 48 ? -19.408 59.088 31.231 1.00 44.74 322 GLN C N 1
ATOM 1662 C CA . GLN B 2 48 ? -20.746 59.487 30.818 1.00 40.56 322 GLN C CA 1
ATOM 1663 C C . GLN B 2 48 ? -21.032 59.151 29.365 1.00 34.74 322 GLN C C 1
ATOM 1664 O O . GLN B 2 48 ? -20.106 59.009 28.592 1.00 38.40 322 GLN C O 1
ATOM 1670 N N . TYR B 2 49 ? -22.307 59.019 29.014 1.00 33.05 323 TYR C N 1
ATOM 1671 C CA . TYR B 2 49 ? -22.670 58.587 27.669 1.00 30.28 323 TYR C CA 1
ATOM 1672 C C . TYR B 2 49 ? -23.727 59.510 27.083 1.00 29.35 323 TYR C C 1
ATOM 1673 O O . TYR B 2 49 ? -24.475 60.170 27.809 1.00 31.78 323 TYR C O 1
ATOM 1682 N N . ARG B 2 50 ? -23.754 59.571 25.756 1.00 26.89 324 ARG C N 1
ATOM 1683 C CA . ARG B 2 50 ? -24.850 60.161 25.006 1.00 25.62 324 ARG C CA 1
ATOM 1684 C C . ARG B 2 50 ? -25.432 59.129 24.048 1.00 24.17 324 ARG C C 1
ATOM 1685 O O . ARG B 2 50 ? -24.827 58.091 23.769 1.00 23.93 324 ARG C O 1
ATOM 1693 N N . LEU B 2 51 ? -26.644 59.401 23.580 1.00 23.97 325 LEU C N 1
ATOM 1694 C CA . LEU B 2 51 ? -27.225 58.697 22.445 1.00 22.60 325 LEU C CA 1
ATOM 1695 C C . LEU B 2 51 ? -27.233 59.623 21.243 1.00 21.36 325 LEU C C 1
ATOM 1696 O O . LEU B 2 51 ? -27.417 60.834 21.388 1.00 23.33 325 LEU C O 1
ATOM 1701 N N . GLU B 2 52 ? -27.026 59.044 20.057 1.00 21.85 326 GLU C N 1
ATOM 1702 C CA . GLU B 2 52 ? -27.110 59.769 18.790 1.00 20.61 326 GLU C CA 1
ATOM 1703 C C . GLU B 2 52 ? -28.063 59.027 17.866 1.00 19.62 326 GLU C C 1
ATOM 1704 O O . GLU B 2 52 ? -28.032 57.802 17.812 1.00 21.17 326 GLU C O 1
ATOM 1710 N N . LYS B 2 53 ? -28.893 59.762 17.119 1.00 21.61 327 LYS C N 1
ATOM 1711 C CA . LYS B 2 53 ? -29.626 59.119 16.030 1.00 22.52 327 LYS C CA 1
ATOM 1712 C C . LYS B 2 53 ? -28.636 58.467 15.073 1.00 21.98 327 LYS C C 1
ATOM 1713 O O . LYS B 2 53 ? -27.580 59.032 14.779 1.00 20.04 327 LYS C O 1
ATOM 1719 N N . GLN B 2 54 ? -28.990 57.291 14.547 1.00 21.31 328 GLN C N 1
ATOM 1720 C CA . GLN B 2 54 ? -28.087 56.634 13.609 1.00 18.38 328 GLN C CA 1
ATOM 1721 C C . GLN B 2 54 ? -27.721 57.552 12.444 1.00 21.63 328 GLN C C 1
ATOM 1722 O O . GLN B 2 54 ? -26.570 57.564 11.982 1.00 22.96 328 GLN C O 1
ATOM 1728 N N . SER B 2 55 ? -28.680 58.336 11.963 1.00 23.76 329 SER C N 1
ATOM 1729 C CA . SER B 2 55 ? -28.486 59.171 10.785 1.00 24.79 329 SER C CA 1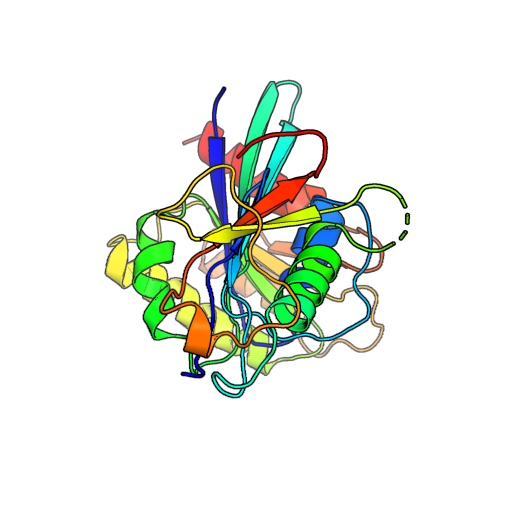
ATOM 1730 C C . SER B 2 55 ? -27.973 60.570 11.103 1.00 25.94 329 SER C C 1
ATOM 1731 O O . SER B 2 55 ? -27.935 61.417 10.203 1.00 26.29 329 SER C O 1
ATOM 1734 N N . GLU B 2 56 ? -27.589 60.853 12.347 1.00 25.41 330 GLU C N 1
ATOM 1735 C CA . GLU B 2 56 ? -27.043 62.167 12.691 1.00 23.38 330 GLU C CA 1
ATOM 1736 C C . GLU B 2 56 ? -25.869 62.028 13.647 1.00 23.82 330 GLU C C 1
ATOM 1737 O O . GLU B 2 56 ? -25.998 62.204 14.869 1.00 22.70 330 GLU C O 1
ATOM 1743 N N . PRO B 2 57 ? -24.682 61.752 13.112 1.00 22.12 331 PRO C N 1
ATOM 1744 C CA . PRO B 2 57 ? -23.503 61.568 13.970 1.00 25.51 331 PRO C CA 1
ATOM 1745 C C . PRO B 2 57 ? -23.127 62.835 14.724 1.00 23.64 331 PRO C C 1
ATOM 1746 O O . PRO B 2 57 ? -23.336 63.957 14.256 1.00 24.23 331 PRO C O 1
ATOM 1750 N N . ASN B 2 58 ? -22.563 62.634 15.912 1.00 21.66 332 ASN C N 1
ATOM 1751 C CA . ASN B 2 58 ? -21.909 63.658 16.714 1.00 22.32 332 ASN C CA 1
ATOM 1752 C C . ASN B 2 58 ? -22.881 64.605 17.407 1.00 24.89 332 ASN C C 1
ATOM 1753 O O . ASN B 2 58 ? -22.425 65.586 17.991 1.00 27.02 332 ASN C O 1
ATOM 1758 N N . VAL B 2 59 ? -24.189 64.355 17.371 1.00 22.26 333 VAL C N 1
ATOM 1759 C CA . VAL B 2 59 ? -25.169 65.223 18.025 1.00 22.76 333 VAL C CA 1
ATOM 1760 C C . VAL B 2 59 ? -25.890 64.412 19.096 1.00 22.13 333 VAL C C 1
ATOM 1761 O O . VAL B 2 59 ? -26.478 63.364 18.804 1.00 21.32 333 VAL C O 1
ATOM 1765 N N . ALA B 2 60 ? -25.869 64.902 20.329 1.00 22.79 334 ALA C N 1
ATOM 1766 C CA . ALA B 2 60 ? -26.548 64.182 21.400 1.00 22.30 334 ALA C CA 1
ATOM 1767 C C . ALA B 2 60 ? -28.050 64.397 21.304 1.00 23.10 334 ALA C C 1
ATOM 1768 O O . ALA B 2 60 ? -28.515 65.537 21.178 1.00 28.33 334 ALA C O 1
ATOM 1770 N N . VAL B 2 61 ? -28.817 63.310 21.395 1.00 25.79 335 VAL C N 1
ATOM 1771 C CA . VAL B 2 61 ? -30.264 63.469 21.466 1.00 24.80 335 VAL C CA 1
ATOM 1772 C C . VAL B 2 61 ? -30.650 64.011 22.835 1.00 31.35 335 VAL C C 1
ATOM 1773 O O . VAL B 2 61 ? -29.969 63.776 23.844 1.00 29.45 335 VAL C O 1
ATOM 1777 N N . ASP B 2 62 ? -31.740 64.772 22.862 1.00 30.44 336 ASP C N 1
ATOM 1778 C CA . ASP B 2 62 ? -32.311 65.273 24.108 1.00 30.51 336 ASP C CA 1
ATOM 1779 C C . ASP B 2 62 ? -32.844 64.094 24.912 1.00 30.04 336 ASP C C 1
ATOM 1780 O O . ASP B 2 62 ? -33.861 63.494 24.549 1.00 28.49 336 ASP C O 1
ATOM 1785 N N . LEU B 2 63 ? -32.165 63.765 26.014 1.00 31.83 337 LEU C N 1
ATOM 1786 C CA . LEU B 2 63 ? -32.558 62.602 26.797 1.00 33.38 337 LEU C CA 1
ATOM 1787 C C . LEU B 2 63 ? -33.918 62.786 27.463 1.00 36.46 337 LEU C C 1
ATOM 1788 O O . LEU B 2 63 ? -34.548 61.791 27.840 1.00 33.15 337 LEU C O 1
ATOM 1793 N N . ASP B 2 64 ? -34.400 64.024 27.589 1.00 32.82 338 ASP C N 1
ATOM 1794 C CA . ASP B 2 64 ? -35.719 64.255 28.160 1.00 36.98 338 ASP C CA 1
ATOM 1795 C C . ASP B 2 64 ? -36.843 64.131 27.138 1.00 37.35 338 ASP C C 1
ATOM 1796 O O . ASP B 2 64 ? -38.015 64.172 27.527 1.00 40.53 338 ASP C O 1
ATOM 1801 N N . SER B 2 65 ? -36.525 63.980 25.859 1.00 33.58 339 SER C N 1
ATOM 1802 C CA . SER B 2 65 ? -37.535 63.835 24.820 1.00 32.86 339 SER C CA 1
ATOM 1803 C C . SER B 2 65 ? -37.971 62.376 24.691 1.00 31.15 339 SER C C 1
ATOM 1804 O O . SER B 2 65 ? -37.288 61.452 25.137 1.00 32.49 339 SER C O 1
ATOM 1807 N N . THR B 2 66 ? -39.125 62.177 24.058 1.00 29.56 340 THR C N 1
ATOM 1808 C CA . THR B 2 66 ? -39.663 60.837 23.895 1.00 34.47 340 THR C CA 1
ATOM 1809 C C . THR B 2 66 ? -39.050 60.147 22.685 1.00 30.61 340 THR C C 1
ATOM 1810 O O . THR B 2 66 ? -38.576 60.785 21.737 1.00 29.33 340 THR C O 1
ATOM 1814 N N . LEU B 2 67 ? -39.094 58.814 22.717 1.00 29.78 341 LEU C N 1
ATOM 1815 C CA . LEU B 2 67 ? -38.693 58.030 21.552 1.00 26.39 341 LEU C CA 1
ATOM 1816 C C . LEU B 2 67 ? -39.488 58.437 20.313 1.00 29.80 341 LEU C C 1
ATOM 1817 O O . LEU B 2 67 ? -38.929 58.549 19.215 1.00 27.67 341 LEU C O 1
ATOM 1822 N N . GLU B 2 68 ? -40.796 58.667 20.472 1.00 26.89 342 GLU C N 1
ATOM 1823 C CA . GLU B 2 68 ? -41.628 59.080 19.344 1.00 29.23 342 GLU C CA 1
ATOM 1824 C C . GLU B 2 68 ? -41.091 60.345 18.688 1.00 33.07 342 GLU C C 1
ATOM 1825 O O . GLU B 2 68 ? -41.088 60.461 17.457 1.00 31.16 342 GLU C O 1
ATOM 1831 N N . SER B 2 69 ? -40.622 61.303 19.494 1.00 30.65 343 SER C N 1
ATOM 1832 C CA . SER B 2 69 ? -40.163 62.579 18.951 1.00 31.40 343 SER C CA 1
ATOM 1833 C C . SER B 2 69 ? -38.912 62.432 18.099 1.00 29.70 343 SER C C 1
ATOM 1834 O O . SER B 2 69 ? -38.631 63.312 17.276 1.00 32.87 343 SER C O 1
ATOM 1837 N N . GLN B 2 70 ? -38.164 61.340 18.270 1.00 26.17 344 GLN C N 1
ATOM 1838 C CA . GLN B 2 70 ? -36.935 61.124 17.525 1.00 26.43 344 GLN C CA 1
ATOM 1839 C C . GLN B 2 70 ? -37.176 60.660 16.102 1.00 30.07 344 GLN C C 1
ATOM 1840 O O . GLN B 2 70 ? -36.290 60.835 15.256 1.00 30.21 344 GLN C O 1
ATOM 1846 N N . SER B 2 71 ? -38.336 60.062 15.826 1.00 27.63 345 SER C N 1
ATOM 1847 C CA . SER B 2 71 ? -38.613 59.447 14.523 1.00 28.91 345 SER C CA 1
ATOM 1848 C C . SER B 2 71 ? -37.438 58.581 14.082 1.00 28.71 345 SER C C 1
ATOM 1849 O O . SER B 2 71 ? -36.942 58.675 12.954 1.00 28.35 345 SER C O 1
ATOM 1852 N N . ALA B 2 72 ? -36.972 57.744 15.007 1.00 25.59 346 ALA C N 1
ATOM 1853 C CA . ALA B 2 72 ? -35.846 56.863 14.751 1.00 25.71 346 ALA C CA 1
ATOM 1854 C C . ALA B 2 72 ? -35.937 55.669 15.686 1.00 24.91 346 ALA C C 1
ATOM 1855 O O . ALA B 2 72 ? -36.483 55.761 16.789 1.00 25.64 346 ALA C O 1
ATOM 1857 N N . TRP B 2 73 ? -35.373 54.556 15.231 1.00 21.60 347 TRP C N 1
ATOM 1858 C CA . TRP B 2 73 ? -35.424 53.298 15.959 1.00 20.71 347 TRP C CA 1
ATOM 1859 C C . TRP B 2 73 ? -34.044 52.689 16.105 1.00 20.69 347 TRP C C 1
ATOM 1860 O O . TRP B 2 73 ? -33.923 51.560 16.586 1.00 20.49 347 TRP C O 1
ATOM 1871 N N . GLU B 2 74 ? -33.009 53.414 15.706 1.00 22.35 348 GLU C N 1
ATOM 1872 C CA . GLU B 2 74 ? -31.626 52.988 15.847 1.00 21.15 348 GLU C CA 1
ATOM 1873 C C . GLU B 2 74 ? -30.790 54.166 16.329 1.00 21.89 348 GLU C C 1
ATOM 1874 O O . GLU B 2 74 ? -30.876 55.262 15.766 1.00 21.24 348 GLU C O 1
ATOM 1880 N N . PHE B 2 75 ? -29.972 53.934 17.353 1.00 20.43 349 PHE C N 1
ATOM 1881 C CA . PHE B 2 75 ? -29.154 54.975 17.959 1.00 18.99 349 PHE C CA 1
ATOM 1882 C C . PHE B 2 75 ? -27.770 54.426 18.267 1.00 22.89 349 PHE C C 1
ATOM 1883 O O . PHE B 2 75 ? -27.591 53.220 18.461 1.00 22.16 349 PHE C O 1
ATOM 1891 N N . CYS B 2 76 ? -26.794 55.334 18.350 1.00 20.14 350 CYS C N 1
ATOM 1892 C CA . CYS B 2 76 ? -25.443 54.990 18.778 1.00 22.17 350 CYS C CA 1
ATOM 1893 C C . CYS B 2 76 ? -25.231 55.451 20.214 1.00 21.71 350 CYS C C 1
ATOM 1894 O O . CYS B 2 76 ? -25.554 56.593 20.554 1.00 22.82 350 CYS C O 1
ATOM 1897 N N . LEU B 2 77 ? -24.683 54.565 21.035 1.00 22.53 351 LEU C N 1
ATOM 1898 C CA . LEU B 2 77 ? -24.281 54.858 22.405 1.00 21.14 351 LEU C CA 1
ATOM 1899 C C . LEU B 2 77 ? -22.802 55.216 22.386 1.00 22.13 351 LEU C C 1
ATOM 1900 O O . LEU B 2 77 ? -21.960 54.371 22.059 1.00 26.53 351 LEU C O 1
ATOM 1905 N N . VAL B 2 78 ? -22.480 56.458 22.749 1.00 22.77 352 VAL C N 1
ATOM 1906 C CA . VAL B 2 78 ? -21.134 56.994 22.595 1.00 23.60 352 VAL C CA 1
ATOM 1907 C C . VAL B 2 78 ? -20.675 57.569 23.925 1.00 26.92 352 VAL C C 1
ATOM 1908 O O . VAL B 2 78 ? -21.401 58.356 24.542 1.00 28.47 352 VAL C O 1
ATOM 1912 N N . ARG B 2 79 ? -19.471 57.184 24.359 1.00 27.63 353 ARG C N 1
ATOM 1913 C CA . ARG B 2 79 ? -18.848 57.840 25.506 1.00 30.17 353 ARG C CA 1
ATOM 1914 C C . ARG B 2 79 ? -18.695 59.334 25.237 1.00 30.89 353 ARG C C 1
ATOM 1915 O O . ARG B 2 79 ? -18.351 59.746 24.126 1.00 33.50 353 ARG C O 1
ATOM 1923 N N . GLU B 2 80 ? -18.945 60.148 26.262 1.00 32.16 354 GLU C N 1
ATOM 1924 C CA . GLU B 2 80 ? -18.984 61.590 26.038 1.00 31.96 354 GLU C CA 1
ATOM 1925 C C . GLU B 2 80 ? -17.623 62.135 25.617 1.00 33.09 354 GLU C C 1
ATOM 1926 O O . GLU B 2 80 ? -17.559 63.133 24.888 1.00 38.01 354 GLU C O 1
ATOM 1932 N N . ASN B 2 81 ? -16.531 61.497 26.038 1.00 33.62 355 ASN C N 1
ATOM 1933 C CA . ASN B 2 81 ? -15.201 61.912 25.611 1.00 34.94 355 ASN C CA 1
ATOM 1934 C C . ASN B 2 81 ? -14.755 61.235 24.317 1.00 39.32 355 ASN C C 1
ATOM 1935 O O . ASN B 2 81 ? -13.548 61.166 24.055 1.00 46.41 355 ASN C O 1
ATOM 1940 N N . SER B 2 82 ? -15.683 60.735 23.502 1.00 34.36 356 SER C N 1
ATOM 1941 C CA . SER B 2 82 ? -15.295 59.972 22.323 1.00 37.94 356 SER C CA 1
ATOM 1942 C C . SER B 2 82 ? -16.270 60.247 21.179 1.00 37.49 356 SER C C 1
ATOM 1943 O O . SER B 2 82 ? -17.090 61.168 21.237 1.00 37.43 356 SER C O 1
ATOM 1946 N N . SER B 2 83 ? -16.162 59.438 20.127 1.00 39.53 357 SER C N 1
ATOM 1947 C CA . SER B 2 83 ? -16.999 59.538 18.939 1.00 34.70 357 SER C CA 1
ATOM 1948 C C . SER B 2 83 ? -17.404 58.135 18.505 1.00 38.11 357 SER C C 1
ATOM 1949 O O . SER B 2 83 ? -16.788 57.145 18.903 1.00 39.08 357 SER C O 1
ATOM 1952 N N . ARG B 2 84 ? -18.450 58.052 17.680 1.00 34.72 358 ARG C N 1
ATOM 1953 C CA . ARG B 2 84 ? -19.045 56.757 17.319 1.00 38.50 358 ARG C CA 1
ATOM 1954 C C . ARG B 2 84 ? -18.170 55.854 16.451 1.00 39.93 358 ARG C C 1
ATOM 1955 O O . ARG B 2 84 ? -16.999 56.114 16.247 1.00 38.27 358 ARG C O 1
#

CATH classification: 3.40.50.300

B-factor: mean 29.56, std 10.22, range [12.4, 77.76]

Secondary structure (DSSP, 8-state):
--EEEEEEEESTTSSHHHHHHHHHHS----S----SEEEEEEEEEETTEEEEEEEEEE--SGGGGGGHHHHHHH-SEEEEEEETT-HHHHHTHHHHHHHHHHHHSSS-S-EEEEEE-TTSS---S-HHHHHHHHHHHT--EEE--TTT-TTHHHHHHHHHHHHHT-/--EEEEEEETTEEEEEEESSTTSBHHHHHHHHHHHHH-----EEEEETTSTT----TTSBHHHHT-SEEEEEETTS--

Sequence (244 aa):
MTEYKLVVVGAGGVGKSALTIQLIQNNHFVDEYDPTIEDSYRKQVVIDGETCLLDILDTAGQEEYSAMRDQYMRTGEGFLCVFAINNTKSFEDIHQYREQIKRVKDSDDVPMVLVGNKCCDLAARTVESSRQAQDLARSYGIPYIETSAKTRQGVEDAFYTLVREIRQHESLFVRRINAAHGFSLIQVDNTKVTMKEILLKAVKRRKGSGPQYRLEKQSEPNVAVDLDSTLESQSAWEFCLVRENSSR

GO terms:
  GO:0005794 Golgi apparatus (C, IDA)
  GO:0005886 plasma membrane (C, IDA)
  GO:0005515 protein binding (F, IPI)
  GO:0005737 cytoplasm (C, TAS)
  GO:0005886 plasma membrane (C, TAS)
  GO:0009887 animal organ morphogenesis (P, TAS)
  GO:0006935 chemotaxis (P, TAS)
  GO:0007166 cell surface receptor signaling pathway (P, TAS)
  GO:0000139 Golgi membrane (C, TAS)
  GO:0003924 GTPase activity (F, TAS)
  GO:0005789 endoplasmic reticulum membrane (C, TAS)
  GO:0005829 cytosol (C, TAS)
  GO:0000165 MAPK cascade (P, TAS)
  GO:0003924 GTPase activity (F, IDA)
  GO:0005525 GTP binding (F, IDA)
  GO:0043410 positive regulation of MAPK cascade (P, IDA)
  GO:0045944 positive regulation of transcription by RNA polymerase II (P, IDA)
  GO:0010629 negative regulation of gene expression (P, IDA)
  GO:2000630 positive regulation of miRNA metabolic process (P, IDA)
  GO:1900029 positive regulation of ruffle assembly (P, IDA)

Solvent-accessible surface area: 11966 Å² total; per-residue (Å²): 144,76,66,20,83,0,3,0,0,1,13,33,25,0,15,12,34,14,0,0,8,9,10,22,60,110,93,61,39,114,105,159,83,62,15,8,20,2,6,8,86,83,117,15,89,1,99,69,103,55,0,47,0,24,0,25,3,0,8,9,73,104,92,7,42,77,25,11,46,108,13,0,140,84,2,65,0,0,0,0,0,0,1,0,60,50,65,126,1,21,115,16,1,92,62,1,24,78,18,0,87,160,22,56,124,39,35,126,18,33,1,0,0,0,0,3,61,29,60,75,109,74,88,80,1,91,50,156,80,0,83,62,40,2,164,82,42,69,26,48,39,19,49,0,0,4,124,83,71,105,23,0,72,69,0,0,31,20,0,0,72,54,40,76,141,204,122,36,94,51,0,86,0,38,17,66,106,4,35,0,3,0,67,4,121,72,35,132,19,40,0,110,84,1,14,103,96,0,27,120,53,14,70,26,170,103,83,124,34,28,0,0,53,67,102,80,68,101,77,57,13,89,53,114,23,40,2,94,72,13,106,19,105,61,0,9,10,6,99,92,120,60,76,110

Radius of gyration: 18.63 Å; Cα contacts (8 Å, |Δi|>4): 495; chains: 2; bounding box: 43×55×39 Å